Protein AF-0000000084753267 (afdb_homodimer)

Nearest PDB structures (foldseek):
  3sps-assembly1_B  TM=9.611E-01  e=1.260E-16  Halalkalibacterium halodurans C-125
  5egk-assembly1_C  TM=9.275E-01  e=1.002E-16  Staphylococcus aureus subsp. aureus Mu50
  5egl-assembly1_A  TM=8.744E-01  e=1.594E-17  Staphylococcus aureus subsp. aureus Mu50
  5hz4-assembly1_B  TM=9.272E-01  e=2.113E-16  Staphylococcus aureus subsp. aureus Mu50
  5egj-assembly1_A  TM=8.814E-01  e=1.679E-16  Staphylococcus aureus subsp. aureus Mu50

Secondary structure (DSSP, 8-state):
---B-HHHH-EEEEEEPPGGGB-TTSBB-HHHHHHHHHHHHHHHHHHHH-SEEEEEEE--EE--S--BTT-EEEEEEEEEEE-SSEEEEEEEEEEE-TTT--EEEEEEEEEEEEEE-TTS-B-----B---SHHHHHHHHHHHHHHHHHHHHTTSS-GGG-HHHHHHH--/---B-HHHH-EEEEEEPPGGGB-TTSBB-HHHHHHHHHHHHHHHHHHHH-SEEEEEEE--EE--S--BTT-EEEEEEEEEEE-SSEEEEEEEEEEE-TTT--EEEEEEEEEEEEEE-TTS-B-----B---SHHHHHHHHHHHHHHHHHHHHTTSS-GGG-HHHHHHHH-

Solvent-accessible surface area (backbone atoms only — not comparable to full-atom values): 17261 Å² total; per-residue (Å²): 117,73,68,39,42,38,75,70,12,51,28,78,48,74,47,69,40,47,79,92,46,34,44,98,86,40,25,53,29,58,23,58,52,48,25,51,48,40,52,34,35,50,52,8,52,25,56,58,49,74,41,55,63,45,65,40,32,35,47,62,29,54,51,79,45,87,46,48,58,69,32,40,39,36,39,36,13,22,46,37,32,42,51,63,34,37,33,35,28,40,32,44,30,31,35,39,38,87,83,79,61,49,71,41,78,38,40,53,39,40,38,30,32,33,28,25,49,98,86,66,44,74,31,77,38,38,42,60,46,63,79,51,71,67,42,44,49,44,32,57,48,46,54,42,52,51,45,46,52,31,30,76,69,68,73,35,56,66,84,76,28,64,57,54,45,59,77,65,65,107,117,72,67,40,42,36,75,70,11,52,28,78,47,73,46,71,41,49,78,92,47,34,41,99,87,40,25,53,31,58,23,57,52,48,26,51,48,39,52,34,36,50,50,9,51,25,57,58,48,73,40,56,64,44,62,40,32,35,46,62,29,54,53,79,44,88,46,48,59,69,32,39,38,35,38,35,12,22,45,38,34,44,50,63,34,36,33,36,26,40,32,44,30,31,34,40,38,88,83,81,61,49,72,41,80,37,39,54,40,38,38,30,32,32,28,26,48,97,86,66,44,76,32,76,39,37,42,60,46,62,81,50,70,67,42,43,49,45,31,56,48,45,55,43,52,51,44,47,51,32,29,76,69,68,74,34,57,64,84,75,26,65,59,58,43,58,77,64,65,108

InterPro domains:
  IPR006683 Thioesterase domain [PF03061] (26-98)
  IPR029069 HotDog domain superfamily [SSF54637] (1-149)
  IPR033120 Hotdog acyl-CoA thioesterase (ACOT)-type domain [PS51770] (7-119)
  IPR040170 Cytosolic acyl coenzyme A thioester hydrolase [PTHR11049] (4-149)

Radius of gyration: 20.06 Å; Cα contacts (8 Å, |Δi|>4): 781; chains: 2; bounding box: 53×52×48 Å

pLDDT: mean 90.02, std 14.17, range [31.42, 98.81]

Structure (mmCIF, N/CA/C/O backbone):
data_AF-0000000084753267-model_v1
#
loop_
_entity.id
_entity.type
_entity.pdbx_description
1 polymer 'Thioesterase superfamily protein'
#
loop_
_atom_site.group_PDB
_atom_site.id
_atom_site.type_symbol
_atom_site.label_atom_id
_atom_site.label_alt_id
_atom_site.label_comp_id
_atom_site.label_asym_id
_atom_site.label_entity_id
_atom_site.label_seq_id
_atom_site.pdbx_PDB_ins_code
_atom_site.Cartn_x
_atom_site.Cartn_y
_atom_site.Cartn_z
_atom_site.occupancy
_atom_site.B_iso_or_equiv
_atom_site.auth_seq_id
_atom_site.auth_comp_id
_atom_site.auth_asym_id
_atom_site.auth_atom_id
_atom_site.pdbx_PDB_model_num
ATOM 1 N N . MET A 1 1 ? -12.859 26.188 10.883 1 87.62 1 MET A N 1
ATOM 2 C CA . MET A 1 1 ? -11.648 25.766 11.578 1 87.62 1 MET A CA 1
ATOM 3 C C . MET A 1 1 ? -10.43 26.547 11.094 1 87.62 1 MET A C 1
ATOM 5 O O . MET A 1 1 ? -10.352 26.906 9.922 1 87.62 1 MET A O 1
ATOM 9 N N . ARG A 1 2 ? -9.453 26.766 12 1 94.44 2 ARG A N 1
ATOM 10 C CA . ARG A 1 2 ? -8.234 27.484 11.625 1 94.44 2 ARG A CA 1
ATOM 11 C C . ARG A 1 2 ? -7.371 26.625 10.695 1 94.44 2 ARG A C 1
ATOM 13 O O . ARG A 1 2 ? -7.164 25.438 10.953 1 94.44 2 ARG A O 1
ATOM 20 N N . ALA A 1 3 ? -6.863 27.297 9.703 1 97.06 3 ALA A N 1
ATOM 21 C CA . ALA A 1 3 ? -5.945 26.609 8.797 1 97.06 3 ALA A CA 1
ATOM 22 C C . ALA A 1 3 ? -4.664 26.203 9.516 1 97.06 3 ALA A C 1
ATOM 24 O O . ALA A 1 3 ? -4.152 26.953 10.352 1 97.06 3 ALA A O 1
ATOM 25 N N . LYS A 1 4 ? -4.152 25.094 9.195 1 98.19 4 LYS A N 1
ATOM 26 C CA . LYS A 1 4 ? -2.922 24.578 9.797 1 98.19 4 LYS A CA 1
ATOM 27 C C . LYS A 1 4 ? -1.845 24.359 8.734 1 98.19 4 LYS A C 1
ATOM 29 O O . LYS A 1 4 ? -2.15 24.25 7.543 1 98.19 4 LYS A O 1
ATOM 34 N N . THR A 1 5 ? -0.646 24.344 9.234 1 98.25 5 THR A N 1
ATOM 35 C CA . THR A 1 5 ? 0.482 24.125 8.336 1 98.25 5 THR A CA 1
ATOM 36 C C . THR A 1 5 ? 0.943 22.672 8.391 1 98.25 5 THR A C 1
ATOM 38 O O . THR A 1 5 ? 0.66 21.953 9.359 1 98.25 5 THR A O 1
ATOM 41 N N . PRO A 1 6 ? 1.663 22.203 7.328 1 98.38 6 PRO A N 1
ATOM 42 C CA . PRO A 1 6 ? 2.184 20.844 7.355 1 98.38 6 PRO A CA 1
ATOM 43 C C . PRO A 1 6 ? 3.062 20.562 8.578 1 98.38 6 PRO A C 1
ATOM 45 O O . PRO A 1 6 ? 3.055 19.453 9.109 1 98.38 6 PRO A O 1
ATOM 48 N N . SER A 1 7 ? 3.768 21.562 8.992 1 97.94 7 SER A N 1
ATOM 49 C CA . SER A 1 7 ? 4.66 21.375 10.133 1 97.94 7 SER A CA 1
ATOM 50 C C . SER A 1 7 ? 3.879 21.016 11.398 1 97.94 7 SER A C 1
ATOM 52 O O . SER A 1 7 ? 4.387 20.312 12.266 1 97.94 7 SER A O 1
ATOM 54 N N . GLU A 1 8 ? 2.701 21.438 11.484 1 97.94 8 GLU A N 1
ATOM 55 C CA . GLU A 1 8 ? 1.883 21.188 12.672 1 97.94 8 GLU A CA 1
ATOM 56 C C . GLU A 1 8 ? 1.461 19.734 12.75 1 97.94 8 GLU A C 1
ATOM 58 O O . GLU A 1 8 ? 1.08 19.25 13.82 1 97.94 8 GLU A O 1
ATOM 63 N N . SER A 1 9 ? 1.485 19.016 11.656 1 98.31 9 SER A N 1
ATOM 64 C CA . SER A 1 9 ? 1.113 17.609 11.648 1 98.31 9 SER A CA 1
ATOM 65 C C . SER A 1 9 ? 2.34 16.703 11.516 1 98.31 9 SER A C 1
ATOM 67 O O . SER A 1 9 ? 2.234 15.484 11.609 1 98.31 9 SER A O 1
ATOM 69 N N . ARG A 1 10 ? 3.453 17.281 11.328 1 98.56 10 ARG A N 1
ATOM 70 C CA . ARG A 1 10 ? 4.652 16.516 11.016 1 98.56 10 ARG A CA 1
ATOM 71 C C . ARG A 1 10 ? 4.922 15.469 12.094 1 98.56 10 ARG A C 1
ATOM 73 O O . ARG A 1 10 ? 4.895 15.773 13.289 1 98.56 10 ARG A O 1
ATOM 80 N N . THR A 1 11 ? 5.152 14.289 11.664 1 98.5 11 THR A N 1
ATOM 81 C CA . THR A 1 11 ? 5.43 13.133 12.516 1 98.5 11 THR A CA 1
ATOM 82 C C . THR A 1 11 ? 6.695 12.414 12.047 1 98.5 11 THR A C 1
ATOM 84 O O . THR A 1 11 ? 6.816 12.055 10.875 1 98.5 11 THR A O 1
ATOM 87 N N . VAL A 1 12 ? 7.582 12.195 12.953 1 98.44 12 VAL A N 1
ATOM 88 C CA . VAL A 1 12 ? 8.836 11.523 12.633 1 98.44 12 VAL A CA 1
ATOM 89 C C . VAL A 1 12 ? 9 10.289 13.516 1 98.44 12 VAL A C 1
ATOM 91 O O . VAL A 1 12 ? 8.938 10.383 14.742 1 98.44 12 VAL A O 1
ATOM 94 N N . MET A 1 13 ? 9.141 9.188 12.891 1 97.56 13 MET A N 1
ATOM 95 C CA . MET A 1 13 ? 9.391 7.926 13.586 1 97.56 13 MET A CA 1
ATOM 96 C C . MET A 1 13 ? 10.711 7.309 13.133 1 97.56 13 MET A C 1
ATOM 98 O O . MET A 1 13 ? 10.922 7.102 11.938 1 97.56 13 MET A O 1
ATOM 102 N N . THR A 1 14 ? 11.562 7.074 14.078 1 96.5 14 THR A N 1
ATOM 103 C CA . THR A 1 14 ? 12.852 6.453 13.797 1 96.5 14 THR A CA 1
ATOM 104 C C . THR A 1 14 ? 12.977 5.109 14.516 1 96.5 14 THR A C 1
ATOM 106 O O . THR A 1 14 ? 12.641 5 15.695 1 96.5 14 THR A O 1
ATOM 109 N N . ASP A 1 15 ? 13.445 4.145 13.75 1 94.31 15 ASP A N 1
ATOM 110 C CA . ASP A 1 15 ? 13.57 2.822 14.359 1 94.31 15 ASP A CA 1
ATOM 111 C C . ASP A 1 15 ? 14.719 2.037 13.727 1 94.31 15 ASP A C 1
ATOM 113 O O . ASP A 1 15 ? 15.25 2.432 12.68 1 94.31 15 ASP A O 1
ATOM 117 N N . LEU A 1 16 ? 15.102 0.957 14.461 1 94.56 16 LEU A N 1
ATOM 118 C CA . LEU A 1 16 ? 16.094 0.007 13.977 1 94.56 16 LEU A CA 1
ATOM 119 C C . LEU A 1 16 ? 15.43 -1.194 13.32 1 94.56 16 LEU A C 1
ATOM 121 O O . LEU A 1 16 ? 14.438 -1.716 13.828 1 94.56 16 LEU A O 1
ATOM 125 N N . VAL A 1 17 ? 15.945 -1.577 12.156 1 95.19 17 VAL A N 1
ATOM 126 C CA . VAL A 1 17 ? 15.414 -2.773 11.508 1 95.19 17 VAL A CA 1
ATOM 127 C C . VAL A 1 17 ? 15.883 -4.02 12.258 1 95.19 17 VAL A C 1
ATOM 129 O O . VAL A 1 17 ? 17.078 -4.293 12.336 1 95.19 17 VAL A O 1
ATOM 132 N N . LEU A 1 18 ? 14.984 -4.816 12.711 1 96.06 18 LEU A N 1
ATOM 133 C CA . LEU A 1 18 ? 15.289 -6.004 13.508 1 96.06 18 LEU A CA 1
ATOM 134 C C . LEU A 1 18 ? 15.188 -7.266 12.656 1 96.06 18 LEU A C 1
ATOM 136 O O . LEU A 1 18 ? 14.523 -7.27 11.617 1 96.06 18 LEU A O 1
ATOM 140 N N . PRO A 1 19 ? 15.781 -8.359 13.055 1 95.69 19 PRO A N 1
ATOM 141 C CA . PRO A 1 19 ? 15.797 -9.602 12.273 1 95.69 19 PRO A CA 1
ATOM 142 C C . PRO A 1 19 ? 14.398 -10.133 11.992 1 95.69 19 PRO A C 1
ATOM 144 O O . PRO A 1 19 ? 14.141 -10.672 10.906 1 95.69 19 PRO A O 1
ATOM 147 N N . SER A 1 20 ? 13.477 -9.961 12.906 1 93.94 20 SER 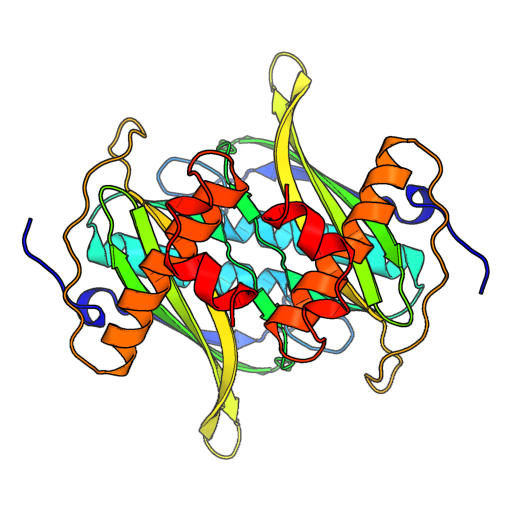A N 1
ATOM 148 C CA . SER A 1 20 ? 12.133 -10.508 12.781 1 93.94 20 SER A CA 1
ATOM 149 C C . SER A 1 20 ? 11.336 -9.773 11.703 1 93.94 20 SER A C 1
ATOM 151 O O . SER A 1 20 ? 10.258 -10.219 11.305 1 93.94 20 SER A O 1
ATOM 153 N N . GLU A 1 21 ? 11.891 -8.695 11.227 1 94.19 21 GLU A N 1
ATOM 154 C CA . GLU A 1 21 ? 11.172 -7.848 10.273 1 94.19 21 GLU A CA 1
ATOM 155 C C . GLU A 1 21 ? 11.719 -8.016 8.859 1 94.19 21 GLU A C 1
ATOM 157 O O . GLU A 1 21 ? 11.305 -7.301 7.945 1 94.19 21 GLU A O 1
ATOM 162 N N . THR A 1 22 ? 12.664 -8.859 8.719 1 94.19 22 THR A N 1
ATOM 163 C CA . THR A 1 22 ? 13.414 -8.898 7.469 1 94.19 22 THR A CA 1
ATOM 164 C C . THR A 1 22 ? 13.039 -10.117 6.645 1 94.19 22 THR A C 1
ATOM 166 O O . THR A 1 22 ? 12.484 -11.086 7.176 1 94.19 22 THR A O 1
ATOM 169 N N . ASN A 1 23 ? 13.273 -10.008 5.332 1 89.38 23 ASN A N 1
ATOM 170 C CA . ASN A 1 23 ? 13.133 -11.141 4.418 1 89.38 23 ASN A CA 1
ATOM 171 C C . ASN A 1 23 ? 14.383 -12.008 4.402 1 89.38 23 ASN A C 1
ATOM 173 O O . ASN A 1 23 ? 15.328 -11.758 5.152 1 89.38 23 ASN A O 1
ATOM 177 N N . PRO A 1 24 ? 14.367 -13.078 3.625 1 88.06 24 PRO A N 1
ATOM 178 C CA . PRO A 1 24 ? 15.5 -14.008 3.637 1 88.06 24 PRO A CA 1
ATOM 179 C C . PRO A 1 24 ? 16.812 -13.352 3.209 1 88.06 24 PRO A C 1
ATOM 181 O O . PRO A 1 24 ? 17.891 -13.859 3.512 1 88.06 24 PRO A O 1
ATOM 184 N N . LEU A 1 25 ? 16.797 -12.25 2.473 1 91.38 25 LEU A N 1
ATOM 185 C CA . LEU A 1 25 ? 17.984 -11.523 2.045 1 91.38 25 LEU A CA 1
ATOM 186 C C . LEU A 1 25 ? 18.438 -10.523 3.109 1 91.38 25 LEU A C 1
ATOM 188 O O . LEU A 1 25 ? 19.312 -9.703 2.863 1 91.38 25 LEU A O 1
ATOM 192 N N . ASN A 1 26 ? 17.719 -10.516 4.219 1 93.38 26 ASN A N 1
ATOM 193 C CA . ASN A 1 26 ? 18.031 -9.664 5.363 1 93.38 26 ASN A CA 1
ATOM 194 C C . ASN A 1 26 ? 17.672 -8.203 5.078 1 93.38 26 ASN A C 1
ATOM 196 O O . ASN A 1 26 ? 18.391 -7.297 5.52 1 93.38 26 ASN A O 1
ATOM 200 N N . ASN A 1 27 ? 16.703 -8.016 4.297 1 93.5 27 ASN A N 1
ATOM 201 C CA . ASN A 1 27 ? 16.141 -6.688 4.082 1 93.5 27 ASN A CA 1
ATOM 202 C C . ASN A 1 27 ? 14.758 -6.559 4.73 1 93.5 27 ASN A C 1
ATOM 204 O O . ASN A 1 27 ? 14.031 -7.547 4.855 1 93.5 27 ASN A O 1
ATOM 208 N N . LEU A 1 28 ? 14.461 -5.348 5.141 1 94.75 28 LEU A N 1
ATOM 209 C CA . LEU A 1 28 ? 13.148 -5.059 5.719 1 94.75 28 LEU A CA 1
ATOM 210 C C . LEU A 1 28 ? 12.031 -5.512 4.781 1 94.75 28 LEU A C 1
ATOM 212 O O . LEU A 1 28 ? 12.047 -5.184 3.594 1 94.75 28 LEU A O 1
ATOM 216 N N . PHE A 1 29 ? 11.086 -6.312 5.309 1 94.94 29 PHE A N 1
ATOM 217 C CA . PHE A 1 29 ? 9.93 -6.723 4.527 1 94.94 29 PHE A CA 1
ATOM 218 C C . PHE A 1 29 ? 9.094 -5.512 4.121 1 94.94 29 PHE A C 1
ATOM 220 O O . PHE A 1 29 ? 8.844 -4.621 4.938 1 94.94 29 PHE A O 1
ATOM 227 N N . GLY A 1 30 ? 8.609 -5.531 2.848 1 94.94 30 GLY A N 1
ATOM 228 C CA . GLY A 1 30 ? 7.809 -4.422 2.363 1 94.94 30 GLY A CA 1
ATOM 229 C C . GLY A 1 30 ? 6.59 -4.148 3.223 1 94.94 30 GLY A C 1
ATOM 230 O O . GLY A 1 30 ? 6.246 -2.992 3.471 1 94.94 30 GLY A O 1
ATOM 231 N N . GLY A 1 31 ? 5.945 -5.191 3.621 1 95.31 31 GLY A N 1
ATOM 232 C CA . GLY A 1 31 ? 4.758 -5.055 4.457 1 95.31 31 GLY A CA 1
ATOM 233 C C . GLY A 1 31 ? 5.043 -4.391 5.789 1 95.31 31 GLY A C 1
ATOM 234 O O . GLY A 1 31 ? 4.211 -3.637 6.301 1 95.31 31 GLY A O 1
ATOM 235 N N . GLU A 1 32 ? 6.164 -4.723 6.34 1 95.31 32 GLU A N 1
ATOM 236 C CA . GLU A 1 32 ? 6.559 -4.078 7.59 1 95.31 32 GLU A CA 1
ATOM 237 C C . GLU A 1 32 ? 6.754 -2.578 7.402 1 95.31 32 GLU A C 1
ATOM 239 O O . GLU A 1 32 ? 6.359 -1.783 8.258 1 95.31 32 GLU A O 1
ATOM 244 N N . LEU A 1 33 ? 7.41 -2.227 6.352 1 96.69 33 LEU A N 1
ATOM 245 C CA . LEU A 1 33 ? 7.598 -0.812 6.051 1 96.69 33 LEU A CA 1
ATOM 246 C C . LEU A 1 33 ? 6.258 -0.118 5.828 1 96.69 33 LEU A C 1
ATOM 248 O O . LEU A 1 33 ? 6.039 0.99 6.32 1 96.69 33 LEU A O 1
ATOM 252 N N . LEU A 1 34 ? 5.352 -0.767 5.102 1 97.38 34 LEU A N 1
ATOM 253 C CA . LEU A 1 34 ? 4.02 -0.227 4.852 1 97.38 34 LEU A CA 1
ATOM 254 C C . LEU A 1 34 ? 3.287 0.035 6.164 1 97.38 34 LEU A C 1
ATOM 256 O O . LEU A 1 34 ? 2.617 1.061 6.312 1 97.38 34 LEU A O 1
ATOM 260 N N . ALA A 1 35 ? 3.447 -0.859 7.105 1 96.44 35 ALA A N 1
ATOM 261 C CA . ALA A 1 35 ? 2.803 -0.703 8.406 1 96.44 35 ALA A CA 1
ATOM 262 C C . ALA A 1 35 ? 3.389 0.48 9.172 1 96.44 35 ALA A C 1
ATOM 264 O O . ALA A 1 35 ? 2.656 1.242 9.805 1 96.44 35 ALA A O 1
ATOM 265 N N . ARG A 1 36 ? 4.676 0.616 9.117 1 96.38 36 ARG A N 1
ATOM 266 C CA . ARG A 1 36 ? 5.324 1.755 9.758 1 96.38 36 ARG A CA 1
ATOM 267 C C . ARG A 1 36 ? 4.848 3.07 9.148 1 96.38 36 ARG A C 1
ATOM 269 O O . ARG A 1 36 ? 4.574 4.031 9.875 1 96.38 36 ARG A O 1
ATOM 276 N N . MET A 1 37 ? 4.777 3.088 7.867 1 97.75 37 MET A N 1
ATOM 277 C CA . MET A 1 37 ? 4.309 4.285 7.176 1 97.75 37 MET A CA 1
ATOM 278 C C . MET A 1 37 ? 2.877 4.625 7.582 1 97.75 37 MET A C 1
ATOM 280 O O . MET A 1 37 ? 2.555 5.789 7.812 1 97.75 37 MET A O 1
ATOM 284 N N . ASP A 1 38 ? 2.068 3.639 7.664 1 97.94 38 ASP A N 1
ATOM 285 C CA . ASP A 1 38 ? 0.672 3.848 8.039 1 97.94 38 ASP A CA 1
ATOM 286 C C . ASP A 1 38 ? 0.564 4.434 9.445 1 97.94 38 ASP A C 1
ATOM 288 O O . ASP A 1 38 ? -0.281 5.297 9.695 1 97.94 38 ASP A O 1
ATOM 292 N N . ARG A 1 39 ? 1.371 3.924 10.32 1 96.12 39 ARG A N 1
ATOM 293 C CA . ARG A 1 39 ? 1.364 4.434 11.688 1 96.12 39 ARG A CA 1
ATOM 294 C C . ARG A 1 39 ? 1.758 5.906 11.727 1 96.12 39 ARG A C 1
ATOM 296 O O . ARG A 1 39 ? 1.078 6.719 12.359 1 96.12 39 ARG A O 1
ATOM 303 N N . ALA A 1 40 ? 2.811 6.195 11.055 1 98.06 40 ALA A N 1
ATOM 304 C CA . ALA A 1 40 ? 3.254 7.586 11 1 98.06 40 ALA A CA 1
ATOM 305 C C . ALA A 1 40 ? 2.188 8.477 10.375 1 98.06 40 ALA A C 1
ATOM 307 O O . ALA A 1 40 ? 1.917 9.57 10.867 1 98.06 40 ALA A O 1
ATOM 308 N N . ALA A 1 41 ? 1.606 8.008 9.32 1 98.38 41 ALA A N 1
ATOM 309 C CA . ALA A 1 41 ? 0.581 8.773 8.609 1 98.38 41 ALA A CA 1
ATOM 310 C C . ALA A 1 41 ? -0.651 8.977 9.492 1 98.38 41 ALA A C 1
ATOM 312 O O . ALA A 1 41 ? -1.261 10.047 9.477 1 98.38 41 ALA A O 1
ATOM 313 N N . SER A 1 42 ? -1.004 7.949 10.188 1 97.75 42 SER A N 1
ATOM 314 C CA . SER A 1 42 ? -2.158 8.031 11.078 1 97.75 42 SER A CA 1
ATOM 315 C C . SER A 1 42 ? -1.955 9.094 12.148 1 97.75 42 SER A C 1
ATOM 317 O O . SER A 1 42 ? -2.871 9.859 12.453 1 97.75 42 SER A O 1
ATOM 319 N N . ILE A 1 43 ? -0.803 9.141 12.695 1 97.81 43 ILE A N 1
ATOM 320 C CA . ILE A 1 43 ? -0.488 10.133 13.711 1 97.81 43 ILE A CA 1
ATOM 321 C C . ILE A 1 43 ? -0.567 11.531 13.109 1 97.81 43 ILE A C 1
ATOM 323 O O . ILE A 1 43 ? -1.158 12.438 13.703 1 97.81 43 ILE A O 1
ATOM 327 N N . ALA A 1 44 ? 0 11.703 11.93 1 98.75 44 ALA A N 1
ATOM 328 C CA . ALA A 1 44 ? -0.043 12.992 11.25 1 98.75 44 ALA A CA 1
ATOM 329 C C . ALA A 1 44 ? -1.482 13.438 11.008 1 98.75 44 ALA A C 1
ATOM 331 O O . ALA A 1 44 ? -1.83 14.594 11.25 1 98.75 44 ALA A O 1
ATOM 332 N N . ALA A 1 45 ? -2.277 12.547 10.523 1 98.5 45 ALA A N 1
ATOM 333 C CA . ALA A 1 45 ? -3.682 12.844 10.25 1 98.5 45 ALA A CA 1
ATOM 334 C C . ALA A 1 45 ? -4.406 13.273 11.523 1 98.5 45 ALA A C 1
ATOM 336 O O . ALA A 1 45 ? -5.176 14.234 11.516 1 98.5 45 ALA A O 1
ATOM 337 N N . ARG A 1 46 ? -4.129 12.562 12.555 1 97.25 46 ARG A N 1
ATOM 338 C CA . ARG A 1 46 ? -4.762 12.867 13.836 1 97.25 46 ARG A CA 1
ATOM 339 C C . ARG A 1 46 ? -4.316 14.234 14.352 1 97.25 46 ARG A C 1
ATOM 341 O O . ARG A 1 46 ? -5.125 15 14.883 1 97.25 46 ARG A O 1
ATOM 348 N N . ARG A 1 47 ? -3.049 14.516 14.258 1 98.12 47 ARG A N 1
ATOM 349 C CA . ARG A 1 47 ? -2.506 15.797 14.695 1 98.12 47 ARG A CA 1
ATOM 350 C C . ARG A 1 47 ? -3.178 16.953 13.961 1 98.12 47 ARG A C 1
ATOM 352 O O . ARG A 1 47 ? -3.461 18 14.562 1 98.12 47 ARG A O 1
ATOM 359 N N . HIS A 1 48 ? -3.432 16.781 12.742 1 98.5 48 HIS A N 1
ATOM 360 C CA . HIS A 1 48 ? -4.027 17.844 11.945 1 98.5 48 HIS A CA 1
ATOM 361 C C . HIS A 1 48 ? -5.516 18 12.25 1 98.5 48 HIS A C 1
ATOM 363 O O . HIS A 1 48 ? -6.008 19.109 12.445 1 98.5 48 HIS A O 1
ATOM 369 N N . SER A 1 49 ? -6.219 16.906 12.305 1 97.62 49 SER A N 1
ATOM 370 C CA . SER A 1 49 ? -7.676 16.938 12.359 1 97.62 49 SER A CA 1
ATOM 371 C C . SER A 1 49 ? -8.172 17.016 13.797 1 97.62 49 SER A C 1
ATOM 373 O O . SER A 1 49 ? -9.289 17.469 14.055 1 97.62 49 SER A O 1
ATOM 375 N N . ARG A 1 50 ? -7.391 16.453 14.695 1 96.06 50 ARG A N 1
ATOM 376 C CA . ARG A 1 50 ? -7.777 16.297 16.094 1 96.06 50 ARG A CA 1
ATOM 377 C C . ARG A 1 50 ? -9.047 15.461 16.219 1 96.06 50 ARG A C 1
ATOM 379 O O . ARG A 1 50 ? -9.922 15.766 17.047 1 96.06 50 ARG A O 1
ATOM 386 N N . ARG A 1 51 ? -9.133 14.492 15.281 1 95.31 51 ARG A N 1
ATOM 387 C CA . ARG A 1 51 ? -10.227 13.531 15.219 1 95.31 51 ARG A CA 1
ATOM 388 C C . ARG A 1 51 ? -9.695 12.109 15.031 1 95.31 51 ARG A C 1
ATOM 390 O O . ARG A 1 51 ? -8.5 11.914 14.773 1 95.31 51 ARG A O 1
ATOM 397 N N . ILE A 1 52 ? -10.617 11.18 15.32 1 94.81 52 ILE A N 1
ATOM 398 C CA . ILE A 1 52 ? -10.289 9.828 14.883 1 94.81 52 ILE A CA 1
ATOM 399 C C . ILE A 1 52 ? -10.195 9.781 13.359 1 94.81 52 ILE A C 1
ATOM 401 O O . ILE A 1 52 ? -11.016 10.383 12.664 1 94.81 52 ILE A O 1
ATOM 405 N N . THR A 1 53 ? -9.18 9.156 12.93 1 96.5 53 THR A N 1
ATOM 406 C CA . THR A 1 53 ? -9.008 9.039 11.484 1 96.5 53 THR A CA 1
ATOM 407 C C . THR A 1 53 ? -8.859 7.574 11.07 1 96.5 53 THR A C 1
ATOM 409 O O . THR A 1 53 ? -8.391 6.746 11.859 1 96.5 53 THR A O 1
ATOM 412 N N . VAL A 1 54 ? -9.297 7.23 9.859 1 95.94 54 VAL A N 1
ATOM 413 C CA . VAL A 1 54 ? -9.188 5.891 9.297 1 95.94 54 VAL A CA 1
ATOM 414 C C . VAL A 1 54 ? -8.492 5.957 7.938 1 95.94 54 VAL A C 1
ATOM 416 O O . VAL A 1 54 ? -8.656 6.93 7.195 1 95.94 54 VAL A O 1
ATOM 419 N N . THR A 1 55 ? -7.727 4.934 7.699 1 96.38 55 THR A N 1
ATOM 420 C CA . THR A 1 55 ? -7.082 4.863 6.395 1 96.38 55 THR A CA 1
ATOM 421 C C . THR A 1 55 ? -8.109 4.629 5.293 1 96.38 55 THR A C 1
ATOM 423 O O . THR A 1 55 ? -8.883 3.67 5.355 1 96.38 55 THR A O 1
ATOM 426 N N . ALA A 1 56 ? -8.117 5.531 4.355 1 95.38 56 ALA A N 1
ATOM 427 C CA . ALA A 1 56 ? -9.023 5.387 3.225 1 95.38 56 ALA A CA 1
ATOM 428 C C . ALA A 1 56 ? -8.352 4.656 2.066 1 95.38 56 ALA A C 1
ATOM 430 O O . ALA A 1 56 ? -8.945 3.775 1.444 1 95.38 56 ALA A O 1
ATOM 431 N N . SER A 1 57 ? -7.105 5.008 1.824 1 94.75 57 SER A N 1
ATOM 432 C CA . SER A 1 57 ? -6.414 4.383 0.702 1 94.75 57 SER A CA 1
ATOM 433 C C . SER A 1 57 ? -4.91 4.617 0.784 1 94.75 57 SER A C 1
ATOM 435 O O . SER A 1 57 ? -4.449 5.488 1.524 1 94.75 57 SER A O 1
ATOM 437 N N . VAL A 1 58 ? -4.242 3.766 0.082 1 94.94 58 VAL A N 1
ATOM 438 C CA . VAL A 1 58 ? -2.805 3.865 -0.146 1 94.94 58 VAL A CA 1
ATOM 439 C C . VAL A 1 58 ? -2.527 4.02 -1.64 1 94.94 58 VAL A C 1
ATOM 441 O O . VAL A 1 58 ? -2.945 3.188 -2.445 1 94.94 58 VAL A O 1
ATOM 444 N N . ASN A 1 59 ? -1.888 5.188 -1.965 1 88.06 59 ASN A N 1
ATOM 445 C CA . ASN A 1 59 ? -1.471 5.363 -3.352 1 88.06 59 ASN A CA 1
ATOM 446 C C . ASN A 1 59 ? -0.348 4.398 -3.725 1 88.06 59 ASN A C 1
ATOM 448 O O . ASN A 1 59 ? 0.221 3.736 -2.855 1 88.06 59 ASN A O 1
ATOM 452 N N . HIS A 1 60 ? -0.037 4.391 -4.996 1 85.06 60 HIS A N 1
ATOM 453 C CA . HIS A 1 60 ? 1.023 3.516 -5.48 1 85.06 60 HIS A CA 1
ATOM 454 C C . HIS A 1 60 ? 2.324 3.75 -4.723 1 85.06 60 HIS A C 1
ATOM 456 O O . HIS A 1 60 ? 2.742 4.895 -4.535 1 85.06 60 HIS A O 1
ATOM 462 N N . VAL A 1 61 ? 2.859 2.654 -4.207 1 92.94 61 VAL A N 1
ATOM 463 C CA . VAL A 1 61 ? 4.133 2.691 -3.494 1 92.94 61 VAL A CA 1
ATOM 464 C C . VAL A 1 61 ? 5.152 1.811 -4.211 1 92.94 61 VAL A C 1
ATOM 466 O O . VAL A 1 61 ? 4.906 0.625 -4.441 1 92.94 61 VAL A O 1
ATOM 469 N N . ALA A 1 62 ? 6.289 2.428 -4.523 1 92.38 62 ALA A N 1
ATOM 470 C CA . ALA A 1 62 ? 7.391 1.676 -5.117 1 92.38 62 ALA A CA 1
ATOM 471 C C . ALA A 1 62 ? 8.531 1.497 -4.121 1 92.38 62 ALA A C 1
ATOM 473 O O . ALA A 1 62 ? 8.883 2.432 -3.398 1 92.38 62 ALA A O 1
ATOM 474 N N . PHE A 1 63 ? 8.992 0.296 -4.07 1 93.56 63 PHE A N 1
ATOM 475 C CA . PHE A 1 63 ? 10.125 -0.002 -3.201 1 93.56 63 PHE A CA 1
ATOM 476 C C . PHE A 1 63 ? 11.422 -0.05 -4 1 93.56 63 PHE A C 1
ATOM 478 O O . PHE A 1 63 ? 11.938 -1.132 -4.289 1 93.56 63 PHE A O 1
ATOM 485 N N . ASN A 1 64 ? 12.047 1.065 -4.113 1 87.56 64 ASN A N 1
ATOM 486 C CA . ASN A 1 64 ? 13.164 1.245 -5.031 1 87.56 64 ASN A CA 1
ATOM 487 C C . ASN A 1 64 ? 14.5 0.903 -4.367 1 87.56 64 ASN A C 1
ATOM 489 O O . ASN A 1 64 ? 15.484 0.627 -5.051 1 87.56 64 ASN A O 1
ATOM 493 N N . ARG A 1 65 ? 14.57 1.021 -3.111 1 91.69 65 ARG A N 1
ATOM 494 C CA . ARG A 1 65 ? 15.805 0.768 -2.377 1 91.69 65 ARG A CA 1
ATOM 495 C C . ARG A 1 65 ? 15.562 -0.195 -1.219 1 91.69 65 ARG A C 1
ATOM 497 O O . ARG A 1 65 ? 14.656 0.013 -0.409 1 91.69 65 ARG A O 1
ATOM 504 N N . ALA A 1 66 ? 16.422 -1.165 -1.214 1 91.81 66 ALA A N 1
ATOM 505 C CA . ALA A 1 66 ? 16.344 -2.104 -0.096 1 91.81 66 ALA A CA 1
ATOM 506 C C . ALA A 1 66 ? 16.766 -1.435 1.209 1 91.81 66 ALA A C 1
ATOM 508 O O . ALA A 1 66 ? 17.594 -0.518 1.206 1 91.81 66 ALA A O 1
ATOM 509 N N . VAL A 1 67 ? 16.156 -1.846 2.307 1 93.62 67 VAL A N 1
ATOM 510 C CA . VAL A 1 67 ? 16.516 -1.377 3.643 1 93.62 67 VAL A CA 1
ATOM 511 C C . VAL A 1 67 ? 17.125 -2.521 4.445 1 93.62 67 VAL A C 1
ATOM 513 O O . VAL A 1 67 ? 16.406 -3.348 5.012 1 93.62 67 VAL A O 1
ATOM 516 N N . PRO A 1 68 ? 18.406 -2.535 4.641 1 93.25 68 PRO A N 1
ATOM 517 C CA . PRO A 1 68 ? 19.109 -3.682 5.23 1 93.25 68 PRO A CA 1
ATOM 518 C C . PRO A 1 68 ? 18.828 -3.828 6.727 1 93.25 68 PRO A C 1
ATOM 520 O O . PRO A 1 68 ? 18.562 -2.836 7.406 1 93.25 68 PRO A O 1
ATOM 523 N N . LEU A 1 69 ? 19.031 -5.082 7.121 1 94.38 69 LEU A N 1
ATOM 524 C CA . LEU A 1 69 ? 19.016 -5.395 8.547 1 94.38 69 LEU A CA 1
ATOM 525 C C . LEU A 1 69 ? 20 -4.496 9.297 1 94.38 69 LEU A C 1
ATOM 527 O O . LEU A 1 69 ? 21.109 -4.262 8.836 1 94.38 69 LEU A O 1
ATOM 531 N N . GLY A 1 70 ? 19.5 -4.023 10.453 1 92.31 70 GLY A N 1
ATOM 532 C CA . GLY A 1 70 ? 20.359 -3.232 11.312 1 92.31 70 GLY A CA 1
ATOM 533 C C . GLY A 1 70 ? 20.422 -1.771 10.914 1 92.31 70 GLY A C 1
ATOM 534 O O . GLY A 1 70 ? 21 -0.95 11.625 1 92.31 70 GLY A O 1
ATOM 535 N N . SER A 1 71 ? 19.797 -1.424 9.812 1 92.5 71 SER A N 1
ATOM 536 C CA . SER A 1 71 ? 19.766 -0.024 9.406 1 92.5 71 SER A CA 1
ATOM 537 C C . SER A 1 71 ? 18.781 0.784 10.25 1 92.5 71 SER A C 1
ATOM 539 O O . SER A 1 71 ? 17.828 0.234 10.789 1 92.5 71 SER A O 1
ATOM 541 N N . VAL A 1 72 ? 19.156 2.027 10.367 1 95.12 72 VAL A N 1
ATOM 542 C CA . VAL A 1 72 ? 18.25 2.979 10.984 1 95.12 72 VAL A CA 1
ATOM 543 C C . VAL A 1 72 ? 17.312 3.559 9.922 1 95.12 72 VAL A C 1
ATOM 545 O O . VAL A 1 72 ? 17.766 4.148 8.938 1 95.12 72 VAL A O 1
ATOM 548 N N . VAL A 1 73 ? 16.016 3.359 10.148 1 96 73 VAL A N 1
ATOM 549 C CA . VAL A 1 73 ? 15.008 3.852 9.211 1 96 73 VAL A CA 1
ATOM 550 C C . VAL A 1 73 ? 14.203 4.977 9.867 1 96 73 VAL A C 1
ATOM 552 O O . VAL A 1 73 ? 13.75 4.844 11.008 1 96 73 VAL A O 1
ATOM 555 N N . THR A 1 74 ? 14.031 6.094 9.133 1 97.5 74 THR A N 1
ATOM 556 C CA . THR A 1 74 ? 13.211 7.215 9.586 1 97.5 74 THR A CA 1
ATOM 557 C C . THR A 1 74 ? 12.039 7.445 8.641 1 97.5 74 THR A C 1
ATOM 559 O O . THR A 1 74 ? 12.227 7.613 7.434 1 97.5 74 THR A O 1
ATOM 562 N N . VAL A 1 75 ? 10.836 7.387 9.18 1 98 75 VAL A N 1
ATOM 563 C CA . VAL A 1 75 ? 9.609 7.676 8.445 1 98 75 VAL A CA 1
ATOM 564 C C . VAL A 1 75 ? 9.094 9.062 8.836 1 98 75 VAL A C 1
ATOM 566 O O . VAL A 1 75 ? 8.828 9.328 10.008 1 98 75 VAL A O 1
ATOM 569 N N . GLU A 1 76 ? 8.992 9.922 7.852 1 98.44 76 GLU A N 1
ATOM 570 C CA . GLU A 1 76 ? 8.461 11.266 8.062 1 98.44 76 GLU A CA 1
ATOM 571 C C . GLU A 1 76 ? 7.141 11.453 7.332 1 98.44 76 GLU A C 1
ATOM 573 O O . GLU A 1 76 ? 7.07 11.297 6.109 1 98.44 76 GLU A O 1
ATOM 578 N N . ALA A 1 77 ? 6.172 11.836 8.109 1 98.75 77 ALA A N 1
ATOM 579 C CA . ALA A 1 77 ? 4.84 12.016 7.527 1 98.75 77 ALA A CA 1
ATOM 580 C C . ALA A 1 77 ? 4.281 13.398 7.844 1 98.75 77 ALA A C 1
ATOM 582 O O . ALA A 1 77 ? 4.492 13.922 8.938 1 98.75 77 ALA A O 1
ATOM 583 N N . ALA A 1 78 ? 3.598 13.969 6.895 1 98.75 78 ALA A N 1
ATOM 584 C CA . ALA A 1 78 ? 2.873 15.219 7.113 1 98.75 78 ALA A CA 1
ATOM 585 C C . ALA A 1 78 ? 1.69 15.336 6.156 1 98.75 78 ALA A C 1
ATOM 587 O O . ALA A 1 78 ? 1.729 14.812 5.039 1 98.75 78 ALA A O 1
ATOM 588 N N . VAL A 1 79 ? 0.708 16.062 6.598 1 98.81 79 VAL A N 1
ATOM 589 C CA . VAL A 1 79 ? -0.433 16.312 5.723 1 98.81 79 VAL A CA 1
ATOM 590 C C . VAL A 1 79 ? 0.002 17.172 4.539 1 98.81 79 VAL A C 1
ATOM 592 O O . VAL A 1 79 ? 0.642 18.219 4.719 1 98.81 79 VAL A O 1
ATOM 595 N N . SER A 1 80 ? -0.287 16.688 3.379 1 98.5 80 SER A N 1
ATOM 596 C CA . SER A 1 80 ? 0.059 17.453 2.182 1 98.5 80 SER A CA 1
ATOM 597 C C . SER A 1 80 ? -1.138 18.25 1.665 1 98.5 80 SER A C 1
ATOM 599 O O . SER A 1 80 ? -0.97 19.266 0.986 1 98.5 80 SER A O 1
ATOM 601 N N . ARG A 1 81 ? -2.252 17.75 1.969 1 98.25 81 ARG A N 1
ATOM 602 C CA . ARG A 1 81 ? -3.469 18.484 1.636 1 98.25 81 ARG A CA 1
ATOM 603 C C . ARG A 1 81 ? -4.656 17.969 2.441 1 98.25 81 ARG A C 1
ATOM 605 O O . ARG A 1 81 ? -4.773 16.766 2.686 1 98.25 81 ARG A O 1
ATOM 612 N N . SER A 1 82 ? -5.438 18.906 2.836 1 98.44 82 SER A N 1
ATOM 613 C CA . SER A 1 82 ? -6.723 18.562 3.441 1 98.44 82 SER A CA 1
ATOM 614 C C . SER A 1 82 ? -7.883 18.953 2.531 1 98.44 82 SER A C 1
ATOM 616 O O . SER A 1 82 ? -7.84 19.984 1.874 1 98.44 82 SER A O 1
ATOM 618 N N . PHE A 1 83 ? -8.828 18.109 2.434 1 96.81 83 PHE A N 1
ATOM 619 C CA . PHE A 1 83 ? -10.062 18.391 1.716 1 96.81 83 PHE A CA 1
ATOM 620 C C . PHE A 1 83 ? -11.211 18.625 2.689 1 96.81 83 PHE A C 1
ATOM 622 O O . PHE A 1 83 ? -11.055 19.359 3.678 1 96.81 83 PHE A O 1
ATOM 629 N N . LYS A 1 84 ? -12.406 18.156 2.369 1 96.62 84 LYS A N 1
ATOM 630 C CA . LYS A 1 84 ? -13.516 18.422 3.279 1 96.62 84 LYS A CA 1
ATOM 631 C C . LYS A 1 84 ? -13.422 17.547 4.527 1 96.62 84 LYS A C 1
ATOM 633 O O . LYS A 1 84 ? -13.461 18.047 5.648 1 96.62 84 LYS A O 1
ATOM 638 N N . THR A 1 85 ? -13.328 16.234 4.281 1 97.81 85 THR A N 1
ATOM 639 C CA . THR A 1 85 ? -13.297 15.297 5.398 1 97.81 85 THR A CA 1
ATOM 640 C C . THR A 1 85 ? -12.062 14.398 5.316 1 97.81 85 THR A C 1
ATOM 642 O O . THR A 1 85 ? -11.781 13.641 6.246 1 97.81 85 THR A O 1
ATOM 645 N N . SER A 1 86 ? -11.344 14.492 4.219 1 97.56 86 SER A N 1
ATOM 646 C CA . SER A 1 86 ? -10.203 13.617 3.992 1 97.56 86 SER A CA 1
ATOM 647 C C . SER A 1 86 ? -8.906 14.414 3.895 1 97.56 86 SER A C 1
ATOM 649 O O . SER A 1 86 ? -8.93 15.633 3.693 1 97.56 86 SER A O 1
ATOM 651 N N . MET A 1 87 ? -7.848 13.758 4.102 1 98.44 87 MET A N 1
ATOM 652 C CA . MET A 1 87 ? -6.508 14.344 4.082 1 98.44 87 MET A CA 1
ATOM 653 C C . MET A 1 87 ? -5.535 13.445 3.328 1 98.44 87 MET A C 1
ATOM 655 O O . MET A 1 87 ? -5.562 12.219 3.486 1 98.44 87 MET A O 1
ATOM 659 N N . GLU A 1 88 ? -4.766 14.031 2.5 1 98.44 88 GLU A N 1
ATOM 660 C CA . GLU A 1 88 ? -3.617 13.336 1.933 1 98.44 88 GLU A CA 1
ATOM 661 C C . GLU A 1 88 ? -2.375 13.523 2.797 1 98.44 88 GLU A C 1
ATOM 663 O O . GLU A 1 88 ? -2.074 14.641 3.229 1 98.44 88 GLU A O 1
ATOM 668 N N . ILE A 1 89 ? -1.709 12.445 3.092 1 98.69 89 ILE A N 1
ATOM 669 C CA . ILE A 1 89 ? -0.469 12.453 3.859 1 98.69 89 ILE A CA 1
ATOM 670 C C . ILE A 1 89 ? 0.694 12.023 2.965 1 98.69 89 ILE A C 1
ATOM 672 O O . ILE A 1 89 ? 0.647 10.961 2.342 1 98.69 89 ILE A O 1
ATOM 676 N N . PHE A 1 90 ? 1.649 12.867 2.904 1 98.44 90 PHE A N 1
ATOM 677 C CA . PHE A 1 90 ? 2.881 12.531 2.199 1 98.44 90 PHE A CA 1
ATOM 678 C C . PHE A 1 90 ? 3.914 11.961 3.16 1 98.44 90 PHE A C 1
ATOM 680 O O . PHE A 1 90 ? 4.121 12.492 4.25 1 98.44 90 PHE A O 1
ATOM 687 N N . ILE A 1 91 ? 4.539 10.867 2.752 1 98.25 91 ILE A N 1
ATOM 688 C CA . ILE A 1 91 ? 5.461 10.148 3.625 1 98.25 91 ILE A CA 1
ATOM 689 C C . ILE A 1 91 ? 6.82 10.008 2.938 1 98.25 91 ILE A C 1
ATOM 691 O O . ILE A 1 91 ? 6.898 9.531 1.802 1 98.25 91 ILE A O 1
ATOM 695 N N . ASP A 1 92 ? 7.785 10.469 3.619 1 97.5 92 ASP A N 1
ATOM 696 C CA . ASP A 1 92 ? 9.172 10.258 3.207 1 97.5 92 ASP A CA 1
ATOM 697 C C . ASP A 1 92 ? 9.852 9.219 4.09 1 97.5 92 ASP A C 1
ATOM 699 O O . ASP A 1 92 ? 9.766 9.281 5.316 1 97.5 92 ASP A O 1
ATOM 703 N N . VAL A 1 93 ? 10.539 8.273 3.459 1 97.69 93 VAL A N 1
ATOM 704 C CA . VAL A 1 93 ? 11.273 7.254 4.199 1 97.69 93 VAL A CA 1
ATOM 705 C C . VAL A 1 93 ? 12.773 7.406 3.934 1 97.69 93 VAL A C 1
ATOM 707 O O . VAL A 1 93 ? 13.203 7.438 2.779 1 97.69 93 VAL A O 1
ATOM 710 N N . TRP A 1 94 ? 13.5 7.453 5.027 1 96.81 94 TRP A N 1
ATOM 711 C CA . TRP A 1 94 ? 14.945 7.656 4.949 1 96.81 94 TRP A CA 1
ATOM 712 C C . TRP A 1 94 ? 15.695 6.516 5.621 1 96.81 94 TRP A C 1
ATOM 714 O O . TRP A 1 94 ? 15.234 5.969 6.629 1 96.81 94 TRP A O 1
ATOM 724 N N . ILE A 1 95 ? 16.828 6.254 5.039 1 95.5 95 ILE A N 1
ATOM 725 C CA . ILE A 1 95 ? 17.781 5.316 5.648 1 95.5 95 ILE A CA 1
ATOM 726 C C . ILE A 1 95 ? 19.062 6.047 6.012 1 95.5 95 ILE A C 1
ATOM 728 O O . ILE A 1 95 ? 19.578 6.84 5.223 1 95.5 95 ILE A O 1
ATOM 732 N N . GLU A 1 96 ? 19.484 5.77 7.242 1 91.62 96 GLU A N 1
ATOM 733 C CA . GLU A 1 96 ? 20.703 6.41 7.738 1 91.62 96 GLU A CA 1
ATOM 734 C C . GLU A 1 96 ? 21.906 5.488 7.598 1 91.62 96 GLU A C 1
ATOM 736 O O . GLU A 1 96 ? 21.844 4.312 7.961 1 91.62 96 GLU A O 1
ATOM 741 N N . ASP A 1 97 ? 22.953 6.059 7.004 1 81.56 97 ASP A N 1
ATOM 742 C CA . ASP A 1 97 ? 24.203 5.312 6.934 1 81.56 97 ASP A CA 1
ATOM 743 C C . ASP A 1 97 ? 24.828 5.16 8.32 1 81.56 97 ASP A C 1
ATOM 745 O O . ASP A 1 97 ? 25.047 6.148 9.023 1 81.56 97 ASP A O 1
ATOM 749 N N . ARG A 1 98 ? 25.094 3.986 8.695 1 76.94 98 ARG A N 1
ATOM 750 C CA . ARG A 1 98 ? 25.594 3.689 10.031 1 76.94 98 ARG A CA 1
ATOM 751 C C . ARG A 1 98 ? 26.953 4.352 10.266 1 76.94 98 ARG A C 1
ATOM 753 O O . ARG A 1 98 ? 27.297 4.688 11.398 1 76.94 98 ARG A O 1
ATOM 760 N N . PHE A 1 99 ? 27.672 4.52 9.273 1 79.56 99 PHE A N 1
ATOM 761 C CA . PHE A 1 99 ? 29.047 5.004 9.438 1 79.56 99 PHE A CA 1
ATOM 762 C C . PHE A 1 99 ? 29.125 6.508 9.211 1 79.56 99 PHE A C 1
ATOM 764 O O . PHE A 1 99 ? 29.719 7.23 10.008 1 79.56 99 PHE A O 1
ATOM 771 N N . THR A 1 100 ? 28.484 6.965 8.188 1 82.56 100 THR A N 1
ATOM 772 C CA . THR A 1 100 ? 28.641 8.359 7.797 1 82.56 100 THR A CA 1
ATOM 773 C C . THR A 1 100 ? 27.547 9.227 8.422 1 82.56 100 THR A C 1
ATOM 775 O O . THR A 1 100 ? 27.688 10.445 8.523 1 82.56 100 THR A O 1
ATOM 778 N N . GLY A 1 101 ? 26.422 8.594 8.742 1 83.44 101 GLY A N 1
ATOM 779 C CA . GLY A 1 101 ? 25.266 9.328 9.234 1 83.44 101 GLY A CA 1
ATOM 780 C C . GLY A 1 101 ? 24.453 9.969 8.133 1 83.44 101 GLY A C 1
ATOM 781 O O . GLY A 1 101 ? 23.438 10.617 8.398 1 83.44 101 GLY A O 1
ATOM 782 N N . GLU A 1 102 ? 24.922 9.75 6.98 1 88.56 102 GLU A N 1
ATOM 783 C CA . GLU A 1 102 ? 24.203 10.312 5.844 1 88.56 102 GLU A CA 1
ATOM 784 C C . GLU A 1 102 ? 22.859 9.609 5.641 1 88.56 102 GLU A C 1
ATOM 786 O O . GLU A 1 102 ? 22.766 8.391 5.77 1 88.56 102 GLU A O 1
ATOM 791 N N . ARG A 1 103 ? 21.828 10.5 5.352 1 92.06 103 ARG A N 1
ATOM 792 C CA . ARG A 1 103 ? 20.484 9.961 5.109 1 92.06 103 ARG A CA 1
ATOM 793 C C . ARG A 1 103 ? 20.203 9.875 3.613 1 92.06 103 ARG A C 1
ATOM 795 O O . ARG A 1 103 ? 20.547 10.781 2.855 1 92.06 103 ARG A O 1
ATOM 802 N N . THR A 1 104 ? 19.75 8.734 3.25 1 93.31 104 THR A N 1
ATOM 803 C CA . THR A 1 104 ? 19.312 8.539 1.869 1 93.31 104 THR A CA 1
ATOM 804 C C . THR A 1 104 ? 17.844 8.156 1.808 1 93.31 104 THR A C 1
ATOM 806 O O . THR A 1 104 ? 17.375 7.359 2.621 1 93.31 104 THR A O 1
ATOM 809 N N . LYS A 1 105 ? 17.188 8.812 0.833 1 94.88 105 LYS A N 1
ATOM 810 C CA . LYS A 1 105 ? 15.773 8.5 0.656 1 94.88 105 LYS A CA 1
ATOM 811 C C . LYS A 1 105 ? 15.586 7.059 0.175 1 94.88 105 LYS A C 1
ATOM 813 O O . LYS A 1 105 ? 16.172 6.656 -0.833 1 94.88 105 LYS A O 1
ATOM 818 N N . ALA A 1 106 ? 14.867 6.309 0.926 1 93.88 106 ALA A N 1
ATOM 819 C CA . ALA A 1 106 ? 14.57 4.938 0.528 1 93.88 106 ALA A CA 1
ATOM 820 C C . ALA A 1 106 ? 13.344 4.887 -0.386 1 93.88 106 ALA A C 1
ATOM 822 O O . ALA A 1 106 ? 13.383 4.254 -1.443 1 93.88 106 ALA A O 1
ATOM 823 N N . ASN A 1 107 ? 12.227 5.457 -0.013 1 94 107 ASN A N 1
ATOM 824 C CA . ASN A 1 107 ? 11.016 5.559 -0.815 1 94 107 ASN A CA 1
ATOM 825 C C . ASN A 1 107 ? 10.07 6.625 -0.269 1 94 107 ASN A C 1
ATOM 827 O O . ASN A 1 107 ? 10.375 7.285 0.726 1 94 107 ASN A O 1
ATOM 831 N N . GLU A 1 108 ? 9.023 6.898 -1.034 1 95.62 108 GLU A N 1
ATOM 832 C CA . GLU A 1 108 ? 7.934 7.793 -0.665 1 95.62 108 GLU A CA 1
ATOM 833 C C . GLU A 1 108 ? 6.582 7.094 -0.782 1 95.62 108 GLU A C 1
ATOM 835 O O . GLU A 1 108 ? 6.461 6.074 -1.463 1 95.62 108 GLU A O 1
ATOM 840 N N . ALA A 1 109 ? 5.699 7.66 -0.122 1 96.62 109 ALA A N 1
ATOM 841 C CA . ALA A 1 109 ? 4.348 7.117 -0.2 1 96.62 109 ALA A CA 1
ATOM 842 C C . ALA A 1 109 ? 3.307 8.203 0.076 1 96.62 109 ALA A C 1
ATOM 844 O O . ALA A 1 109 ? 3.625 9.242 0.653 1 96.62 109 ALA A O 1
ATOM 845 N N . ILE A 1 110 ? 2.139 7.938 -0.429 1 97 110 ILE A N 1
ATOM 846 C CA . ILE A 1 110 ? 0.998 8.82 -0.195 1 97 110 ILE A CA 1
ATOM 847 C C . ILE A 1 110 ? -0.182 8.008 0.331 1 97 110 ILE A C 1
ATOM 849 O O . ILE A 1 110 ? -0.591 7.02 -0.289 1 97 110 ILE A O 1
ATOM 853 N N . TYR A 1 111 ? -0.604 8.359 1.486 1 97.88 111 TYR A N 1
ATOM 854 C CA . TYR A 1 111 ? -1.78 7.742 2.09 1 97.88 111 TYR A CA 1
ATOM 855 C C . TYR A 1 111 ? -2.918 8.75 2.217 1 97.88 111 TYR A C 1
ATOM 857 O O . TYR A 1 111 ? -2.678 9.953 2.381 1 97.88 111 TYR A O 1
ATOM 865 N N . THR A 1 112 ? -4.133 8.297 2.115 1 97.5 112 THR A N 1
ATOM 866 C CA . THR A 1 112 ? -5.309 9.133 2.352 1 97.5 112 THR A CA 1
ATOM 867 C C . THR A 1 112 ? -6.062 8.664 3.594 1 97.5 112 THR A C 1
ATOM 869 O O . THR A 1 112 ? -6.32 7.469 3.758 1 97.5 112 THR A O 1
ATOM 872 N N . PHE A 1 113 ? -6.34 9.562 4.391 1 97.94 113 PHE A N 1
ATOM 873 C CA . PHE A 1 113 ? -7.105 9.297 5.605 1 97.94 113 PHE A CA 1
ATOM 874 C C . PHE A 1 113 ? -8.406 10.086 5.609 1 97.94 113 PHE A C 1
ATOM 876 O O . PHE A 1 113 ? -8.477 11.18 5.047 1 97.94 113 PHE A O 1
ATOM 883 N N . VAL A 1 114 ? -9.359 9.57 6.297 1 97.62 114 VAL A N 1
ATOM 884 C CA . VAL A 1 114 ? -10.633 10.25 6.492 1 97.62 114 VAL A CA 1
ATOM 885 C C . VAL A 1 114 ? -10.898 10.438 7.984 1 97.62 114 VAL A C 1
ATOM 887 O O . VAL A 1 114 ? -10.727 9.5 8.773 1 97.62 114 VAL A O 1
ATOM 890 N N . ALA A 1 115 ? -11.219 11.641 8.32 1 97.88 115 ALA A N 1
ATOM 891 C CA . ALA A 1 115 ? -11.625 11.914 9.703 1 97.88 115 ALA A CA 1
ATOM 892 C C . ALA A 1 115 ? -13.07 11.492 9.945 1 97.88 115 ALA A C 1
ATOM 894 O O . ALA A 1 115 ? -13.938 11.703 9.094 1 97.88 115 ALA A O 1
ATOM 895 N N . VAL A 1 116 ? -13.273 10.914 11.133 1 96 116 VAL A N 1
ATOM 896 C CA . VAL A 1 116 ? -14.625 10.461 11.453 1 96 116 VAL A CA 1
ATOM 897 C C . VAL A 1 116 ? -15 10.898 12.867 1 96 116 VAL A C 1
ATOM 899 O O . VAL A 1 116 ? -14.117 11.133 13.703 1 96 116 VAL A O 1
ATOM 902 N N . ASP A 1 117 ? -16.281 11.078 13.086 1 93.19 117 ASP A N 1
ATOM 903 C CA . ASP A 1 117 ? -16.75 11.375 14.438 1 93.19 117 ASP A CA 1
ATOM 904 C C . ASP A 1 117 ? -16.953 10.086 15.242 1 93.19 117 ASP A C 1
ATOM 906 O O . ASP A 1 117 ? -16.5 9.016 14.82 1 93.19 117 ASP A O 1
ATOM 910 N N . ASP A 1 118 ? -17.594 10.219 16.391 1 87.69 118 ASP A N 1
ATOM 911 C CA . ASP A 1 118 ? -17.703 9.094 17.328 1 87.69 118 ASP A CA 1
ATOM 912 C C . ASP A 1 118 ? -18.625 8.008 16.766 1 87.69 118 ASP A C 1
ATOM 914 O O . ASP A 1 118 ? -18.594 6.867 17.219 1 87.69 118 ASP A O 1
ATOM 918 N N . THR A 1 119 ? -19.422 8.359 15.797 1 86.38 119 THR A N 1
ATOM 919 C CA . THR A 1 119 ? -20.359 7.402 15.203 1 86.38 119 THR A CA 1
ATOM 920 C C . THR A 1 119 ? -19.766 6.785 13.938 1 86.38 119 THR A C 1
ATOM 922 O O . THR A 1 119 ? -20.375 5.91 13.32 1 86.38 119 THR A O 1
ATOM 925 N N . GLY A 1 120 ? -18.609 7.227 13.547 1 88 120 GLY A N 1
ATOM 926 C CA . GLY A 1 120 ? -17.953 6.688 12.359 1 88 120 GLY A CA 1
ATOM 927 C C . GLY A 1 120 ? -18.312 7.441 11.094 1 88 120 GLY A C 1
ATOM 928 O O . GLY A 1 120 ? -17.938 7.027 9.992 1 88 120 GLY A O 1
ATOM 929 N N . LYS A 1 121 ? -18.938 8.57 11.281 1 93.31 121 LYS A N 1
ATOM 930 C CA . LYS A 1 121 ? -19.312 9.375 10.125 1 93.31 121 LYS A CA 1
ATOM 931 C C . LYS A 1 121 ? -18.219 10.391 9.781 1 93.31 121 LYS A C 1
ATOM 933 O O . LYS A 1 121 ? -17.641 11.023 10.672 1 93.31 121 LYS A O 1
ATOM 938 N N . PRO A 1 122 ? -18 10.516 8.523 1 96.75 122 PRO A N 1
ATOM 939 C CA . PRO A 1 122 ? -16.984 11.492 8.125 1 96.75 122 PRO A CA 1
ATOM 940 C C . PRO A 1 122 ? -17.266 12.891 8.68 1 96.75 122 PRO A C 1
ATOM 942 O O . PRO A 1 122 ? -18.422 13.32 8.727 1 96.75 122 PRO A O 1
ATOM 945 N N . THR A 1 123 ? -16.188 13.562 9.047 1 97.12 123 THR A N 1
ATOM 946 C CA . THR A 1 123 ? -16.328 14.891 9.633 1 97.12 123 THR A CA 1
ATOM 947 C C . THR A 1 123 ? -15.297 15.852 9.039 1 97.12 123 THR A C 1
ATOM 949 O O . THR A 1 123 ? -14.258 15.422 8.539 1 97.12 123 THR A O 1
ATOM 952 N N . GLU A 1 124 ? -15.57 17.125 9.141 1 97.69 124 GLU A N 1
ATOM 953 C CA . GLU A 1 124 ? -14.742 18.156 8.516 1 97.69 124 GLU A CA 1
ATOM 954 C C . GLU A 1 124 ? -13.367 18.219 9.172 1 97.69 124 GLU A C 1
ATOM 956 O O . GLU A 1 124 ? -13.227 17.938 10.367 1 97.69 124 GLU A O 1
ATOM 961 N N . VAL A 1 125 ? -12.383 18.609 8.359 1 98.38 125 VAL A N 1
ATOM 962 C CA . VAL A 1 125 ? -11.023 18.797 8.859 1 98.38 125 VAL A CA 1
ATOM 963 C C . VAL A 1 125 ? -10.539 20.203 8.547 1 98.38 125 VAL A C 1
ATOM 965 O O . VAL A 1 125 ? -11.031 20.844 7.609 1 98.38 125 VAL A O 1
ATOM 968 N N . PRO A 1 126 ? -9.609 20.75 9.352 1 98.38 126 PRO A N 1
ATOM 969 C CA . PRO A 1 126 ? -9.07 22.078 9.07 1 98.38 126 PRO A CA 1
ATOM 970 C C . PRO A 1 126 ? -8.406 22.172 7.703 1 98.38 126 PRO A C 1
ATOM 972 O O . PRO A 1 126 ? -7.805 21.203 7.234 1 98.38 126 PRO A O 1
ATOM 975 N N . PRO A 1 127 ? -8.539 23.281 7.102 1 98.31 127 PRO A N 1
ATOM 976 C CA . PRO A 1 127 ? -7.789 23.469 5.855 1 98.31 127 PRO A CA 1
ATOM 977 C C . PRO A 1 127 ? -6.277 23.484 6.07 1 98.31 127 PRO A C 1
ATOM 979 O O . PRO A 1 127 ? -5.812 23.703 7.195 1 98.31 127 PRO A O 1
ATOM 982 N N . LEU A 1 128 ? -5.543 23.172 5.027 1 98.44 128 LEU A N 1
ATOM 983 C CA . LEU A 1 128 ? -4.082 23.188 5.082 1 98.44 128 LEU A CA 1
ATOM 984 C C . LEU A 1 128 ? -3.52 24.406 4.367 1 98.44 128 LEU A C 1
ATOM 986 O O . LEU A 1 128 ? -3.992 24.781 3.289 1 98.44 128 LEU A O 1
ATOM 990 N N . LYS A 1 129 ? -2.562 25.031 4.988 1 98.25 129 LYS A N 1
ATOM 991 C CA . LYS A 1 129 ? -1.837 26.141 4.395 1 98.25 129 LYS A CA 1
ATOM 992 C C . LYS A 1 129 ? -0.359 25.812 4.215 1 98.25 129 LYS A C 1
ATOM 994 O O . LYS A 1 129 ? 0.435 25.953 5.145 1 98.25 129 LYS A O 1
ATOM 999 N N . PRO A 1 130 ? -0.032 25.406 3.018 1 97.88 130 PRO A N 1
ATOM 1000 C CA . PRO A 1 130 ? 1.38 25.078 2.789 1 97.88 130 PRO A CA 1
ATOM 1001 C C . PRO A 1 130 ? 2.279 26.312 2.865 1 97.88 130 PRO A C 1
ATOM 1003 O O . PRO A 1 130 ? 1.844 27.422 2.537 1 97.88 130 PRO A O 1
ATOM 1006 N N . GLU A 1 131 ? 3.508 26.094 3.213 1 97.88 131 GLU A N 1
ATOM 1007 C CA . GLU A 1 131 ? 4.406 27.219 3.426 1 97.88 131 GLU A CA 1
ATOM 1008 C C . GLU A 1 131 ? 5.582 27.188 2.453 1 97.88 131 GLU A C 1
ATOM 1010 O O . GLU A 1 131 ? 5.848 28.172 1.755 1 97.88 131 GLU A O 1
ATOM 1015 N N . THR A 1 132 ? 6.285 26.094 2.355 1 97.81 132 THR A N 1
ATOM 1016 C CA . THR A 1 132 ? 7.477 25.984 1.519 1 97.81 132 THR A CA 1
ATOM 1017 C C . THR A 1 132 ? 7.094 25.656 0.078 1 97.81 132 THR A C 1
ATOM 1019 O O . THR A 1 132 ? 5.965 25.25 -0.193 1 97.81 132 THR A O 1
ATOM 1022 N N . ASP A 1 133 ? 7.98 25.828 -0.833 1 97.56 133 ASP A N 1
ATOM 1023 C CA . ASP A 1 133 ? 7.738 25.516 -2.238 1 97.56 133 ASP A CA 1
ATOM 1024 C C . ASP A 1 133 ? 7.41 24.031 -2.418 1 97.56 133 ASP A C 1
ATOM 1026 O O . ASP A 1 133 ? 6.516 23.672 -3.188 1 97.56 133 ASP A O 1
ATOM 1030 N N . LEU A 1 134 ? 8.156 23.25 -1.721 1 96.81 134 LEU A N 1
ATOM 1031 C CA . LEU A 1 134 ? 7.902 21.812 -1.796 1 96.81 134 LEU A CA 1
ATOM 1032 C C . LEU A 1 134 ? 6.496 21.484 -1.311 1 96.81 134 LEU A C 1
ATOM 1034 O O . LEU A 1 134 ? 5.785 20.703 -1.939 1 96.81 134 LEU A O 1
ATOM 1038 N N . GLU A 1 135 ? 6.152 22.094 -0.229 1 97.38 135 GLU A N 1
ATOM 1039 C CA . GLU A 1 135 ? 4.824 21.859 0.323 1 97.38 135 GLU A CA 1
ATOM 1040 C C . GLU A 1 135 ? 3.736 22.328 -0.634 1 97.38 135 GLU A C 1
ATOM 1042 O O . GLU A 1 135 ? 2.699 21.688 -0.78 1 97.38 135 GLU A O 1
ATOM 1047 N N . LYS A 1 136 ? 3.93 23.453 -1.256 1 97.5 136 LYS A N 1
ATOM 1048 C CA . LYS A 1 136 ? 2.975 23.984 -2.225 1 97.5 136 LYS A CA 1
ATOM 1049 C C . LYS A 1 136 ? 2.838 23.047 -3.426 1 97.5 136 LYS A C 1
ATOM 1051 O O . LYS A 1 136 ? 1.738 22.859 -3.947 1 97.5 136 LYS A O 1
ATOM 1056 N N . GLU A 1 137 ? 3.914 22.547 -3.824 1 96.5 137 GLU A N 1
ATOM 1057 C CA . GLU A 1 137 ? 3.895 21.578 -4.918 1 96.5 137 GLU A CA 1
ATOM 1058 C C . GLU A 1 137 ? 3.098 20.344 -4.535 1 96.5 137 GLU A C 1
ATOM 1060 O O . GLU A 1 137 ? 2.26 19.875 -5.312 1 96.5 137 GLU A O 1
ATOM 1065 N N . ARG A 1 138 ? 3.402 19.797 -3.363 1 96.56 138 ARG A N 1
ATOM 1066 C CA . ARG A 1 138 ? 2.693 18.609 -2.883 1 96.56 138 ARG A CA 1
ATOM 1067 C C . ARG A 1 138 ? 1.204 18.891 -2.719 1 96.56 138 ARG A C 1
ATOM 1069 O O . ARG A 1 138 ? 0.367 18.047 -3.006 1 96.56 138 ARG A O 1
ATOM 1076 N N . TYR A 1 139 ? 0.901 20.078 -2.314 1 96.88 139 TYR A N 1
ATOM 1077 C CA . TYR A 1 139 ? -0.479 20.516 -2.143 1 96.88 139 TYR A CA 1
ATOM 1078 C C . TYR A 1 139 ? -1.225 20.5 -3.473 1 96.88 139 TYR A C 1
ATOM 1080 O O . TYR A 1 139 ? -2.336 19.984 -3.562 1 96.88 139 TYR A O 1
ATOM 1088 N N . ALA A 1 140 ? -0.603 21.047 -4.461 1 93.75 140 ALA A N 1
ATOM 1089 C CA . ALA A 1 140 ? -1.21 21.109 -5.789 1 93.75 140 ALA A CA 1
ATOM 1090 C C . ALA A 1 140 ? -1.344 19.703 -6.391 1 93.75 140 ALA A C 1
ATOM 1092 O O . ALA A 1 140 ? -2.363 19.391 -7.004 1 93.75 140 ALA A O 1
ATOM 1093 N N . ALA A 1 141 ? -0.35 18.891 -6.215 1 92.62 141 ALA A N 1
ATOM 1094 C CA . ALA A 1 141 ? -0.344 17.547 -6.773 1 92.62 141 ALA A CA 1
ATOM 1095 C C . ALA A 1 141 ? -1.438 16.688 -6.141 1 92.62 141 ALA A C 1
ATOM 1097 O O . ALA A 1 141 ? -2 15.805 -6.797 1 92.62 141 ALA A O 1
ATOM 1098 N N . ALA A 1 142 ? -1.675 16.953 -4.902 1 94.25 142 ALA A N 1
ATOM 1099 C CA . ALA A 1 142 ? -2.691 16.188 -4.18 1 94.25 142 ALA A CA 1
ATOM 1100 C C . ALA A 1 142 ? -4.062 16.344 -4.828 1 94.25 142 ALA A C 1
ATOM 1102 O O . ALA A 1 142 ? -4.832 15.391 -4.922 1 94.25 142 ALA A O 1
ATOM 1103 N N . LEU A 1 143 ? -4.367 17.531 -5.223 1 91.38 143 LEU A N 1
ATOM 1104 C CA . LEU A 1 143 ? -5.645 17.766 -5.883 1 91.38 143 LEU A CA 1
ATOM 1105 C C . LEU A 1 143 ? -5.73 16.984 -7.191 1 91.38 143 LEU A C 1
ATOM 1107 O O . LEU A 1 143 ? -6.773 16.406 -7.504 1 91.38 143 LEU A O 1
ATOM 1111 N N . ARG A 1 144 ? -4.625 16.984 -7.898 1 86.38 144 ARG A N 1
ATOM 1112 C CA . ARG A 1 144 ? -4.578 16.25 -9.164 1 86.38 144 ARG A CA 1
ATOM 1113 C C . ARG A 1 144 ? -4.82 14.758 -8.945 1 86.38 144 ARG A C 1
ATOM 1115 O O . ARG A 1 144 ? -5.559 14.125 -9.703 1 86.38 144 ARG A O 1
ATOM 1122 N N . ARG A 1 145 ? -4.164 14.203 -7.961 1 87.25 145 ARG A N 1
ATOM 1123 C CA . ARG A 1 145 ? -4.32 12.781 -7.652 1 87.25 145 ARG A CA 1
ATOM 1124 C C . ARG A 1 145 ? -5.758 12.461 -7.266 1 87.25 145 ARG A C 1
ATOM 1126 O O . ARG A 1 145 ? -6.293 11.422 -7.652 1 87.25 145 ARG A O 1
ATOM 1133 N N . LYS A 1 146 ? -6.363 13.336 -6.477 1 86.62 146 LYS A N 1
ATOM 1134 C CA . LYS A 1 146 ? -7.75 13.141 -6.066 1 86.62 146 LYS A CA 1
ATOM 1135 C C . LYS A 1 146 ? -8.688 13.133 -7.27 1 86.62 146 LYS A C 1
ATOM 1137 O O . LYS A 1 146 ? -9.555 12.266 -7.383 1 86.62 146 LYS A O 1
ATOM 1142 N N . GLN A 1 147 ? -8.484 14.031 -8.094 1 82.81 147 GLN A N 1
ATOM 1143 C CA . GLN A 1 147 ? -9.32 14.125 -9.281 1 82.81 147 GLN A CA 1
ATOM 1144 C C . GLN A 1 147 ? -9.172 12.883 -10.156 1 82.81 147 GLN A C 1
ATOM 1146 O O . GLN A 1 147 ? -10.156 12.359 -10.672 1 82.81 147 GLN A O 1
ATOM 1151 N N . LEU A 1 148 ? -7.914 12.477 -10.312 1 78.56 148 LEU A N 1
ATOM 1152 C CA . LEU A 1 148 ? -7.652 11.258 -11.078 1 78.56 148 LEU A CA 1
ATOM 1153 C C . LEU A 1 148 ? -8.375 10.062 -10.469 1 78.56 148 LEU A C 1
ATOM 1155 O O . LEU A 1 148 ? -8.969 9.258 -11.188 1 78.56 148 LEU A O 1
ATOM 1159 N N . SER A 1 149 ? -8.289 9.945 -9.164 1 78.81 149 SER A N 1
ATOM 1160 C CA . SER A 1 149 ? -8.93 8.82 -8.484 1 78.81 149 SER A CA 1
ATOM 1161 C C . SER A 1 149 ? -10.438 8.836 -8.68 1 78.81 149 SER A C 1
ATOM 1163 O O . SER A 1 149 ? -11.062 7.789 -8.852 1 78.81 149 SER A O 1
ATOM 1165 N N . LEU A 1 150 ? -10.992 9.977 -8.742 1 80.5 150 LEU A N 1
ATOM 1166 C CA . LEU A 1 150 ? -12.43 10.109 -8.945 1 80.5 150 LEU A CA 1
ATOM 1167 C C . LEU A 1 150 ? -12.82 9.734 -10.367 1 80.5 150 LEU A C 1
ATOM 1169 O O . LEU A 1 150 ? -13.859 9.102 -10.586 1 80.5 150 LEU A O 1
ATOM 1173 N N . VAL A 1 151 ? -12.031 10.078 -11.281 1 74.38 151 VAL A N 1
ATOM 1174 C CA . VAL A 1 151 ? -12.281 9.742 -12.68 1 74.38 151 VAL A CA 1
ATOM 1175 C C . VAL A 1 151 ? -12.211 8.234 -12.867 1 74.38 151 VAL A C 1
ATOM 1177 O O . VAL A 1 151 ? -13.086 7.641 -13.508 1 74.38 151 VAL A O 1
ATOM 1180 N N . LEU A 1 152 ? -11.188 7.645 -12.289 1 72.56 152 LEU A N 1
ATOM 1181 C CA . LEU A 1 152 ? -11 6.203 -12.414 1 72.56 152 LEU A CA 1
ATOM 1182 C C . LEU A 1 152 ? -12.141 5.445 -11.742 1 72.56 152 LEU A C 1
ATOM 1184 O O . LEU A 1 152 ? -12.516 4.355 -12.188 1 72.56 152 LEU A O 1
ATOM 1188 N N . ALA A 1 153 ? -12.695 6.035 -10.734 1 73.75 153 ALA A N 1
ATOM 1189 C CA . ALA A 1 153 ? -13.805 5.426 -10.008 1 73.75 153 ALA A CA 1
ATOM 1190 C C . ALA A 1 153 ? -15.133 5.703 -10.703 1 73.75 153 ALA A C 1
ATOM 1192 O O . ALA A 1 153 ? -16.172 5.199 -10.281 1 73.75 153 ALA A O 1
ATOM 1193 N N . GLY A 1 154 ? -15.023 6.445 -11.812 1 72.44 154 GLY A N 1
ATOM 1194 C CA . GLY A 1 154 ? -16.234 6.789 -12.547 1 72.44 154 GLY A CA 1
ATOM 1195 C C . GLY A 1 154 ? -17.047 7.875 -11.867 1 72.44 154 GLY A C 1
ATOM 1196 O O . GLY A 1 154 ? -18.234 8.055 -12.18 1 72.44 154 GLY A O 1
ATOM 1197 N N . LYS A 1 155 ? -16.453 8.508 -10.969 1 75 155 LYS A N 1
ATOM 1198 C CA . LYS A 1 155 ? -17.188 9.5 -10.195 1 75 155 LYS A CA 1
ATOM 1199 C C . LYS A 1 155 ? -16.938 10.906 -10.734 1 75 155 LYS A C 1
ATOM 1201 O O . LYS A 1 155 ? -17.5 11.883 -10.227 1 75 155 LYS A O 1
ATOM 1206 N N . MET A 1 156 ? -16.125 11.039 -11.648 1 70.19 156 MET A N 1
ATOM 1207 C CA . MET A 1 156 ? -15.797 12.305 -12.297 1 70.19 156 MET A CA 1
ATOM 1208 C C . MET A 1 156 ? -15.523 12.109 -13.781 1 70.19 156 MET A C 1
ATOM 1210 O O . MET A 1 156 ? -14.891 11.125 -14.172 1 70.19 156 MET A O 1
ATOM 1214 N N . SER A 1 157 ? -16.109 12.992 -14.492 1 71.06 157 SER A N 1
ATOM 1215 C CA . SER A 1 157 ? -15.844 12.922 -15.922 1 71.06 157 SER A CA 1
ATOM 1216 C C . SER A 1 157 ? -14.398 13.312 -16.234 1 71.06 157 SER A C 1
ATOM 1218 O O . SER A 1 157 ? -13.852 14.219 -15.602 1 71.06 157 SER A O 1
ATOM 1220 N N . PRO A 1 158 ? -13.812 12.508 -17.109 1 65.38 158 PRO A N 1
ATOM 1221 C CA . PRO A 1 158 ? -12.438 12.859 -17.484 1 65.38 158 PRO A CA 1
ATOM 1222 C C . PRO A 1 158 ? -12.305 14.32 -17.922 1 65.38 158 PRO A C 1
ATOM 1224 O O . PRO A 1 158 ? -11.266 14.938 -17.703 1 65.38 158 PRO A O 1
ATOM 1227 N N . ALA A 1 159 ? -13.266 14.742 -18.625 1 58.94 159 ALA A N 1
ATOM 1228 C CA . ALA A 1 159 ? -13.266 16.125 -19.125 1 58.94 159 ALA A CA 1
ATOM 1229 C C . ALA A 1 159 ? -13.219 17.109 -17.969 1 58.94 159 ALA A C 1
ATOM 1231 O O . ALA A 1 159 ? -12.711 18.234 -18.109 1 58.94 159 ALA A O 1
ATOM 1232 N N . ASP A 1 160 ? -13.734 16.812 -16.922 1 56.25 160 ASP A N 1
ATOM 1233 C CA . ASP A 1 160 ? -13.789 17.688 -15.758 1 56.25 160 ASP A CA 1
ATOM 1234 C C . ASP A 1 160 ? -12.508 17.578 -14.93 1 56.25 160 ASP A C 1
ATOM 1236 O O . ASP A 1 160 ? -12.289 18.375 -14.016 1 56.25 160 ASP A O 1
ATOM 1240 N N . ALA A 1 161 ? -11.844 16.609 -15.352 1 55.66 161 ALA A N 1
ATOM 1241 C CA . ALA A 1 161 ? -10.57 16.422 -14.656 1 55.66 161 ALA A CA 1
ATOM 1242 C C . ALA A 1 161 ? -9.461 17.234 -15.312 1 55.66 161 ALA A C 1
ATOM 1244 O O . ALA A 1 161 ? -8.773 16.734 -16.219 1 55.66 161 ALA A O 1
ATOM 1245 N N . THR A 1 162 ? -9.328 18.438 -15.234 1 48.72 162 THR A N 1
ATOM 1246 C CA . THR A 1 162 ? -8.438 19.391 -15.891 1 48.72 162 THR A CA 1
ATOM 1247 C C . THR A 1 162 ? -6.992 18.906 -15.82 1 48.72 162 THR A C 1
ATOM 1249 O O . THR A 1 162 ? -6.246 19.016 -16.797 1 48.72 162 THR A O 1
ATOM 1252 N N . GLU A 1 163 ? -6.621 18.469 -14.711 1 45.38 163 GLU A N 1
ATOM 1253 C CA . GLU A 1 163 ? -5.203 18.219 -14.461 1 45.38 163 GLU A CA 1
ATOM 1254 C C . GLU A 1 163 ? -4.766 16.875 -15.055 1 45.38 163 GLU A C 1
ATOM 1256 O O . GLU A 1 163 ? -3.598 16.703 -15.406 1 45.38 163 GLU A O 1
ATOM 1261 N N . LEU A 1 164 ? -5.629 15.945 -15.023 1 47 164 LEU A N 1
ATOM 1262 C CA . LEU A 1 164 ? -5.289 14.672 -15.656 1 47 164 LEU A CA 1
ATOM 1263 C C . LEU A 1 164 ? -4.926 14.875 -17.125 1 47 164 LEU A C 1
ATOM 1265 O O . LEU A 1 164 ? -4.074 14.164 -17.656 1 47 164 LEU A O 1
ATOM 1269 N N . LYS A 1 165 ? -5.664 15.828 -17.859 1 44.38 165 LYS A N 1
ATOM 1270 C CA . LYS A 1 165 ? -5.293 16.172 -19.219 1 44.38 165 LYS A CA 1
ATOM 1271 C C . LYS A 1 165 ? -3.795 16.438 -19.344 1 44.38 165 LYS A C 1
ATOM 1273 O O . LYS A 1 165 ? -3.18 16.094 -20.359 1 44.38 165 LYS A O 1
ATOM 1278 N N . ALA A 1 166 ? -3.24 17 -18.391 1 43.31 166 ALA A N 1
ATOM 1279 C CA . ALA A 1 166 ? -1.83 17.359 -18.5 1 43.31 166 ALA A CA 1
ATOM 1280 C C . ALA A 1 166 ? -0.95 16.109 -18.594 1 43.31 166 ALA A C 1
ATOM 1282 O O . ALA A 1 166 ? 0.175 16.172 -19.094 1 43.31 166 ALA A O 1
ATOM 1283 N N . LEU A 1 167 ? -1.241 15.156 -17.844 1 40.16 167 LEU A N 1
ATOM 1284 C CA . LEU A 1 167 ? -0.437 13.945 -17.906 1 40.16 167 LEU A CA 1
ATOM 1285 C C . LEU A 1 167 ? -0.55 13.289 -19.281 1 40.16 167 LEU A C 1
ATOM 1287 O O . LEU A 1 167 ? 0.372 12.602 -19.719 1 40.16 167 LEU A O 1
ATOM 1291 N N . PHE A 1 168 ? -1.6 13.438 -19.891 1 39.62 168 PHE A N 1
ATOM 1292 C CA . PHE A 1 168 ? -1.799 12.734 -21.156 1 39.62 168 PHE A CA 1
ATOM 1293 C C . PHE A 1 168 ? -1.716 13.695 -22.328 1 39.62 168 PHE A C 1
ATOM 1295 O O . PHE A 1 168 ? -1.624 13.273 -23.484 1 39.62 168 PHE A O 1
ATOM 1302 N N . THR A 1 169 ? -2.17 14.82 -22.203 1 35.62 169 THR A N 1
ATOM 1303 C CA . THR A 1 169 ? -2.258 15.664 -23.391 1 35.62 169 THR A CA 1
ATOM 1304 C C . THR A 1 169 ? -0.917 16.344 -23.672 1 35.62 169 THR A C 1
ATOM 1306 O O . THR A 1 169 ? -0.788 17.094 -24.641 1 35.62 169 THR A O 1
ATOM 1309 N N . SER A 1 170 ? 0.177 16.156 -22.797 1 31.52 170 SER A N 1
ATOM 1310 C CA . SER A 1 170 ? 1.205 16.922 -23.5 1 31.52 170 SER A CA 1
ATOM 1311 C C . SER A 1 170 ? 1.749 16.172 -24.703 1 31.52 170 SER A C 1
ATOM 1313 O O . SER A 1 170 ? 1.919 14.945 -24.641 1 31.52 170 SER A O 1
ATOM 1315 N N . MET B 1 1 ? 11.195 -22.594 -18.625 1 87.56 1 MET B N 1
ATOM 1316 C CA . MET B 1 1 ? 10.477 -23.047 -17.438 1 87.56 1 MET B CA 1
ATOM 1317 C C . MET B 1 1 ? 9.047 -23.422 -17.781 1 87.56 1 MET B C 1
ATOM 1319 O O . MET B 1 1 ? 8.422 -22.812 -18.656 1 87.56 1 MET B O 1
ATOM 1323 N N . ARG B 1 2 ? 8.492 -24.438 -17.062 1 94.38 2 ARG B N 1
ATOM 1324 C CA . ARG B 1 2 ? 7.113 -24.844 -17.297 1 94.38 2 ARG B CA 1
ATOM 1325 C C . ARG B 1 2 ? 6.133 -23.781 -16.828 1 94.38 2 ARG B C 1
ATOM 1327 O O . ARG B 1 2 ? 6.277 -23.234 -15.734 1 94.38 2 ARG B O 1
ATOM 1334 N N . ALA B 1 3 ? 5.16 -23.578 -17.672 1 97.06 3 ALA B N 1
ATOM 1335 C CA . ALA B 1 3 ? 4.109 -22.641 -17.297 1 97.06 3 ALA B CA 1
ATOM 1336 C C . ALA B 1 3 ? 3.322 -23.156 -16.094 1 97.06 3 ALA B C 1
ATOM 1338 O O . ALA B 1 3 ? 3.059 -24.359 -15.977 1 97.06 3 ALA B O 1
ATOM 1339 N N . LYS B 1 4 ? 2.947 -22.297 -15.234 1 98.19 4 LYS B N 1
ATOM 1340 C CA . LYS B 1 4 ? 2.18 -22.641 -14.039 1 98.19 4 LYS B CA 1
ATOM 1341 C C . LYS B 1 4 ? 0.831 -21.922 -14.031 1 98.19 4 LYS B C 1
ATOM 1343 O O . LYS B 1 4 ? 0.651 -20.922 -14.711 1 98.19 4 LYS B O 1
ATOM 1348 N N . THR B 1 5 ? -0.037 -22.5 -13.25 1 98.25 5 THR B N 1
ATOM 1349 C CA . THR B 1 5 ? -1.365 -21.906 -13.133 1 98.25 5 THR B CA 1
ATOM 1350 C C . THR B 1 5 ? -1.481 -21.109 -11.844 1 98.25 5 THR B C 1
ATOM 1352 O O . THR B 1 5 ? -0.705 -21.297 -10.906 1 98.25 5 THR B O 1
ATOM 1355 N N . PRO B 1 6 ? -2.471 -20.156 -11.797 1 98.38 6 PRO B N 1
ATOM 1356 C CA . PRO B 1 6 ? -2.662 -19.391 -10.562 1 98.38 6 PRO B CA 1
ATOM 1357 C C . PRO B 1 6 ? -2.906 -20.281 -9.344 1 98.38 6 PRO B C 1
ATOM 1359 O O . PRO B 1 6 ? -2.471 -19.953 -8.234 1 98.38 6 PRO B O 1
ATOM 1362 N N . SER B 1 7 ? -3.555 -21.359 -9.555 1 98 7 SER B N 1
ATOM 1363 C CA . SER B 1 7 ? -3.857 -22.266 -8.445 1 98 7 SER B CA 1
ATOM 1364 C C . SER B 1 7 ? -2.58 -22.812 -7.812 1 98 7 SER B C 1
ATOM 1366 O O . SER B 1 7 ? -2.547 -23.094 -6.613 1 98 7 SER B O 1
ATOM 1368 N N . GLU B 1 8 ? -1.57 -22.922 -8.539 1 97.94 8 GLU B N 1
ATOM 1369 C CA . GLU B 1 8 ? -0.312 -23.469 -8.047 1 97.94 8 GLU B CA 1
ATOM 1370 C C . GLU B 1 8 ? 0.379 -22.5 -7.094 1 97.94 8 GLU B C 1
ATOM 1372 O O . GLU B 1 8 ? 1.247 -22.906 -6.312 1 97.94 8 GLU B O 1
ATOM 1377 N N . SER B 1 9 ? 0.047 -21.234 -7.156 1 98.31 9 SER B N 1
ATOM 1378 C CA . SER B 1 9 ? 0.648 -20.25 -6.27 1 98.31 9 SER B CA 1
ATOM 1379 C C . SER B 1 9 ? -0.332 -19.797 -5.191 1 98.31 9 SER B C 1
ATOM 1381 O O . SER B 1 9 ? 0.036 -19.062 -4.273 1 98.31 9 SER B O 1
ATOM 1383 N N . ARG B 1 10 ? -1.52 -20.234 -5.277 1 98.56 10 ARG B N 1
ATOM 1384 C CA . ARG B 1 10 ? -2.57 -19.75 -4.395 1 98.56 10 ARG B CA 1
ATOM 1385 C C . ARG B 1 10 ? -2.18 -19.906 -2.93 1 98.56 10 ARG B C 1
ATOM 1387 O O . ARG B 1 10 ? -1.73 -20.984 -2.518 1 98.56 10 ARG B O 1
ATOM 1394 N N . THR B 1 11 ? -2.322 -18.875 -2.197 1 98.56 11 THR B N 1
ATOM 1395 C CA . THR B 1 11 ? -2.008 -18.812 -0.774 1 98.56 11 THR B CA 1
ATOM 1396 C C . THR B 1 11 ? -3.188 -18.234 0.011 1 98.56 11 THR B C 1
ATOM 1398 O O . THR B 1 11 ? -3.701 -17.172 -0.317 1 98.56 11 THR B O 1
ATOM 1401 N N . VAL B 1 12 ? -3.576 -18.938 1.017 1 98.44 12 VAL B N 1
ATOM 1402 C CA . VAL B 1 12 ? -4.699 -18.5 1.844 1 98.44 12 VAL B CA 1
ATOM 1403 C C . VAL B 1 12 ? -4.25 -18.375 3.299 1 98.44 12 VAL B C 1
ATOM 1405 O O . VAL B 1 12 ? -3.713 -19.328 3.871 1 98.44 12 VAL B O 1
ATOM 1408 N N . MET B 1 13 ? -4.41 -17.234 3.83 1 97.56 13 MET B N 1
ATOM 1409 C CA . MET B 1 13 ? -4.113 -16.969 5.234 1 97.56 13 MET B CA 1
ATOM 1410 C C . MET B 1 13 ? -5.355 -16.484 5.977 1 97.56 13 MET B C 1
ATOM 1412 O O . MET B 1 13 ? -5.988 -15.516 5.562 1 97.56 13 MET B O 1
ATOM 1416 N N . THR B 1 14 ? -5.699 -17.203 7.012 1 96.5 14 THR B N 1
ATOM 1417 C CA . THR B 1 14 ? -6.848 -16.828 7.836 1 96.5 14 THR B CA 1
ATOM 1418 C C . THR B 1 14 ? -6.406 -16.516 9.258 1 96.5 14 THR B C 1
ATOM 1420 O O . THR B 1 14 ? -5.605 -17.234 9.852 1 96.5 14 THR B O 1
ATOM 1423 N N . ASP B 1 15 ? -6.945 -15.406 9.734 1 94.31 15 ASP B N 1
ATOM 1424 C CA . ASP B 1 15 ? -6.562 -15.016 11.086 1 94.31 15 ASP B CA 1
ATOM 1425 C C . ASP B 1 15 ? -7.691 -14.258 11.781 1 94.31 15 ASP B C 1
ATOM 1427 O O . ASP B 1 15 ? -8.664 -13.859 11.141 1 94.31 15 ASP B O 1
ATOM 1431 N N . LEU B 1 16 ? -7.52 -14.172 13.141 1 94.62 16 LEU B N 1
ATOM 1432 C CA . LEU B 1 16 ? -8.422 -13.391 13.977 1 94.62 16 LEU B CA 1
ATOM 1433 C C . LEU B 1 16 ? -7.863 -12 14.234 1 94.62 16 LEU B C 1
ATOM 1435 O O . LEU B 1 16 ? -6.668 -11.844 14.5 1 94.62 16 LEU B O 1
ATOM 1439 N N . VAL B 1 17 ? -8.719 -10.992 14.086 1 95.25 17 VAL B N 1
ATOM 1440 C CA . VAL B 1 17 ? -8.281 -9.641 14.406 1 95.25 17 VAL B CA 1
ATOM 1441 C C . VAL B 1 17 ? -8.156 -9.477 15.922 1 95.25 17 VAL B C 1
ATOM 1443 O O . VAL B 1 17 ? -9.148 -9.586 16.641 1 95.25 17 VAL B O 1
ATOM 1446 N N . LEU B 1 18 ? -7.008 -9.117 16.391 1 96.12 18 LEU B N 1
ATOM 1447 C CA . LEU B 1 18 ? -6.738 -8.992 17.828 1 96.12 18 LEU B CA 1
ATOM 1448 C C . LEU B 1 18 ? -6.738 -7.531 18.25 1 96.12 18 LEU B C 1
ATOM 1450 O O . LEU B 1 18 ? -6.562 -6.637 17.422 1 96.12 18 LEU B O 1
ATOM 1454 N N . PRO B 1 19 ? -6.91 -7.223 19.516 1 95.81 19 PRO B N 1
ATOM 1455 C CA . PRO B 1 19 ? -6.996 -5.848 20.016 1 95.81 19 PRO B CA 1
ATOM 1456 C C . PRO B 1 19 ? -5.754 -5.023 19.688 1 95.81 19 PRO B C 1
ATOM 1458 O O . PRO B 1 19 ? -5.859 -3.83 19.391 1 95.81 19 PRO B O 1
ATOM 1461 N N . SER B 1 20 ? -4.59 -5.637 19.672 1 94 20 SER B N 1
ATOM 1462 C CA . SER B 1 20 ? -3.334 -4.93 19.469 1 94 20 SER B CA 1
ATOM 1463 C C . SER B 1 20 ? -3.201 -4.461 18.016 1 94 20 SER B C 1
ATOM 1465 O O . SER B 1 20 ? -2.309 -3.676 17.688 1 94 20 SER B O 1
ATOM 1467 N N . GLU B 1 21 ? -4.098 -4.918 17.188 1 94.31 21 GLU B N 1
ATOM 1468 C CA . GLU B 1 21 ? -3.998 -4.633 15.766 1 94.31 21 GLU B CA 1
ATOM 1469 C C . GLU B 1 21 ? -5.027 -3.59 15.336 1 94.31 21 GLU B C 1
ATOM 1471 O O . GLU B 1 21 ? -5.168 -3.295 14.148 1 94.31 21 GLU B O 1
ATOM 1476 N N . THR B 1 22 ? -5.766 -3.102 16.266 1 94.25 22 THR B N 1
ATOM 1477 C CA . THR B 1 22 ? -6.934 -2.305 15.914 1 94.25 22 THR B CA 1
ATOM 1478 C C . THR B 1 22 ? -6.691 -0.828 16.219 1 94.25 22 THR B C 1
ATOM 1480 O O . THR B 1 22 ? -5.805 -0.486 17 1 94.25 22 THR B O 1
ATOM 1483 N N . ASN B 1 23 ? -7.449 0.021 15.508 1 89.38 23 ASN B N 1
ATOM 1484 C CA . ASN B 1 23 ? -7.477 1.455 15.781 1 89.38 23 ASN B CA 1
ATOM 1485 C C . ASN B 1 23 ? -8.438 1.796 16.906 1 89.38 23 ASN B C 1
ATOM 1487 O O . ASN B 1 23 ? -9.031 0.902 17.516 1 89.38 2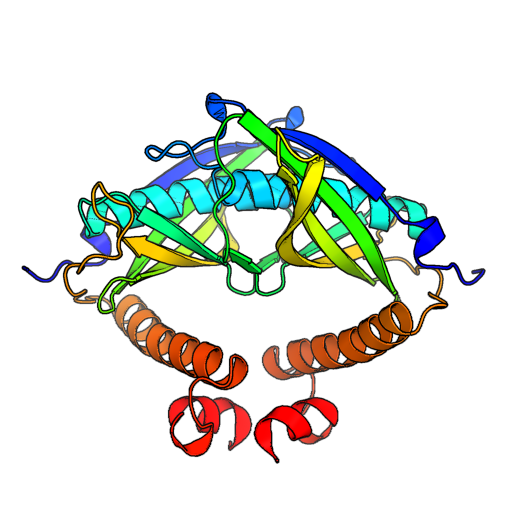3 ASN B O 1
ATOM 1491 N N . PRO B 1 24 ? -8.523 3.074 17.266 1 88.19 24 PRO B N 1
ATOM 1492 C CA . PRO B 1 24 ? -9.359 3.457 18.406 1 88.19 24 PRO B CA 1
ATOM 1493 C C . PRO B 1 24 ? -10.828 3.092 18.203 1 88.19 24 PRO B C 1
ATOM 1495 O O . PRO B 1 24 ? -11.586 3 19.172 1 88.19 24 PRO B O 1
ATOM 1498 N N . LEU B 1 25 ? -11.336 2.906 17 1 91.38 25 LEU B N 1
ATOM 1499 C CA . LEU B 1 25 ? -12.711 2.521 16.719 1 91.38 25 LEU B CA 1
ATOM 1500 C C . LEU B 1 25 ? -12.867 1.005 16.734 1 91.38 25 LEU B C 1
ATOM 1502 O O . LEU B 1 25 ? -13.914 0.479 16.344 1 91.38 25 LEU B O 1
ATOM 1506 N N . ASN B 1 26 ? -11.797 0.325 17.047 1 93.31 26 ASN B N 1
ATOM 1507 C CA . ASN B 1 26 ? -11.773 -1.129 17.172 1 93.31 26 ASN B CA 1
ATOM 1508 C C . ASN B 1 26 ? -11.844 -1.804 15.805 1 93.31 26 ASN B C 1
ATOM 1510 O O . ASN B 1 26 ? -12.477 -2.852 15.656 1 93.31 26 ASN B O 1
ATOM 1514 N N . ASN B 1 27 ? -11.32 -1.169 14.844 1 93.5 27 ASN B N 1
ATOM 1515 C CA . ASN B 1 27 ? -11.148 -1.767 13.531 1 93.5 27 ASN B CA 1
ATOM 1516 C C . ASN B 1 27 ? -9.68 -2.064 13.234 1 93.5 27 ASN B C 1
ATOM 1518 O O . ASN B 1 27 ? -8.789 -1.379 13.742 1 93.5 27 ASN B O 1
ATOM 1522 N N . LEU B 1 28 ? -9.477 -3.096 12.445 1 94.75 28 LEU B N 1
ATOM 1523 C CA . LEU B 1 28 ? -8.125 -3.457 12.023 1 94.75 28 LEU B CA 1
ATOM 1524 C C . LEU B 1 28 ? -7.414 -2.262 11.391 1 94.75 28 LEU B C 1
ATOM 1526 O O . LEU B 1 28 ? -7.965 -1.607 10.5 1 94.75 28 LEU B O 1
ATOM 1530 N N . PHE B 1 29 ? -6.199 -1.94 11.883 1 94.94 29 PHE B N 1
ATOM 1531 C CA . PHE B 1 29 ? -5.398 -0.881 11.281 1 94.94 29 PHE B CA 1
ATOM 1532 C C . PHE B 1 29 ? -5.059 -1.214 9.836 1 94.94 29 PHE B C 1
ATOM 1534 O O . PHE B 1 29 ? -4.68 -2.346 9.523 1 94.94 29 PHE B O 1
ATOM 1541 N N . GLY B 1 30 ? -5.129 -0.17 8.977 1 95 30 GLY B N 1
ATOM 1542 C CA . GLY B 1 30 ? -4.812 -0.38 7.574 1 95 30 GLY B CA 1
ATOM 1543 C C . GLY B 1 30 ? -3.426 -0.958 7.355 1 95 30 GLY B C 1
ATOM 1544 O O . GLY B 1 30 ? -3.236 -1.829 6.504 1 95 30 GLY B O 1
ATOM 1545 N N . GLY B 1 31 ? -2.494 -0.453 8.078 1 95.38 31 GLY B N 1
ATOM 1546 C CA . GLY B 1 31 ? -1.125 -0.929 7.953 1 95.38 31 GLY B CA 1
ATOM 1547 C C . GLY B 1 31 ? -0.97 -2.396 8.312 1 95.38 31 GLY B C 1
ATOM 1548 O O . GLY B 1 31 ? -0.165 -3.105 7.703 1 95.38 31 GLY B O 1
ATOM 1549 N N . GLU B 1 32 ? -1.686 -2.799 9.305 1 95.25 32 GLU B N 1
ATOM 1550 C CA . GLU B 1 32 ? -1.657 -4.211 9.672 1 95.25 32 GLU B CA 1
ATOM 1551 C C . GLU B 1 32 ? -2.197 -5.086 8.547 1 95.25 32 GLU B C 1
ATOM 1553 O O . GLU B 1 32 ? -1.648 -6.156 8.266 1 95.25 32 GLU B O 1
ATOM 1558 N N . LEU B 1 33 ? -3.275 -4.676 7.984 1 96.69 33 LEU B N 1
ATOM 1559 C CA . LEU B 1 33 ? -3.838 -5.41 6.855 1 96.69 33 LEU B CA 1
ATOM 1560 C C . LEU B 1 33 ? -2.863 -5.438 5.684 1 96.69 33 LEU B C 1
ATOM 1562 O O . LEU B 1 33 ? -2.678 -6.48 5.047 1 96.69 33 LEU B O 1
ATOM 1566 N N . LEU B 1 34 ? -2.223 -4.309 5.391 1 97.38 34 LEU B N 1
ATOM 1567 C CA . LEU B 1 34 ? -1.235 -4.223 4.32 1 97.38 34 LEU B CA 1
ATOM 1568 C C . LEU B 1 34 ? -0.101 -5.215 4.547 1 97.38 34 LEU B C 1
ATOM 1570 O O . LEU B 1 34 ? 0.361 -5.863 3.605 1 97.38 34 LEU B O 1
ATOM 1574 N N . ALA B 1 35 ? 0.309 -5.352 5.785 1 96.44 35 ALA B N 1
ATOM 1575 C CA . ALA B 1 35 ? 1.379 -6.289 6.117 1 96.44 35 ALA B CA 1
ATOM 1576 C C . ALA B 1 35 ? 0.933 -7.73 5.902 1 96.44 35 ALA B C 1
ATOM 1578 O O . ALA B 1 35 ? 1.697 -8.555 5.391 1 96.44 35 ALA B O 1
ATOM 1579 N N . ARG B 1 36 ? -0.265 -8.023 6.293 1 96.31 36 ARG B N 1
ATOM 1580 C CA . ARG B 1 36 ? -0.802 -9.359 6.066 1 96.31 36 ARG B CA 1
ATOM 1581 C C . ARG B 1 36 ? -0.874 -9.68 4.578 1 96.31 36 ARG B C 1
ATOM 1583 O O . ARG B 1 36 ? -0.523 -10.789 4.156 1 96.31 36 ARG B O 1
ATOM 1590 N N . MET B 1 37 ? -1.34 -8.742 3.84 1 97.75 37 MET B N 1
ATOM 1591 C CA . MET B 1 37 ? -1.428 -8.922 2.393 1 97.75 37 MET B CA 1
ATOM 1592 C C . MET B 1 37 ? -0.05 -9.172 1.79 1 97.75 37 MET B C 1
ATOM 1594 O O . MET B 1 37 ? 0.109 -10.039 0.929 1 97.75 37 MET B O 1
ATOM 1598 N N . ASP B 1 38 ? 0.895 -8.422 2.225 1 97.94 38 ASP B N 1
ATOM 1599 C CA . ASP B 1 38 ? 2.254 -8.57 1.713 1 97.94 38 ASP B CA 1
ATOM 1600 C C . ASP B 1 38 ? 2.803 -9.969 2.004 1 97.94 38 ASP B C 1
ATOM 1602 O O . ASP B 1 38 ? 3.492 -10.555 1.168 1 97.94 38 ASP B O 1
ATOM 1606 N N . ARG B 1 39 ? 2.537 -10.438 3.191 1 96.19 39 ARG B N 1
ATOM 1607 C CA . ARG B 1 39 ? 2.994 -11.773 3.559 1 96.19 39 ARG B CA 1
ATOM 1608 C C . ARG B 1 39 ? 2.375 -12.836 2.654 1 96.19 39 ARG B C 1
ATOM 1610 O O . ARG B 1 39 ? 3.078 -13.695 2.125 1 96.19 39 ARG B O 1
ATOM 1617 N N . ALA B 1 40 ? 1.105 -12.727 2.49 1 98.12 40 ALA B N 1
ATOM 1618 C CA . ALA B 1 40 ? 0.419 -13.68 1.617 1 98.12 40 ALA B CA 1
ATOM 1619 C C . ALA B 1 40 ? 0.95 -13.594 0.189 1 98.12 40 ALA B C 1
ATOM 1621 O O . ALA B 1 40 ? 1.18 -14.617 -0.457 1 98.12 40 ALA B O 1
ATOM 1622 N N . ALA B 1 41 ? 1.128 -12.398 -0.271 1 98.44 41 ALA B N 1
ATOM 1623 C CA . ALA B 1 41 ? 1.615 -12.18 -1.63 1 98.44 41 ALA B CA 1
ATOM 1624 C C . ALA B 1 41 ? 3.031 -12.719 -1.799 1 98.44 41 ALA B C 1
ATOM 1626 O O . ALA B 1 41 ? 3.365 -13.289 -2.842 1 98.44 41 ALA B O 1
ATOM 1627 N N . SER B 1 42 ? 3.83 -12.5 -0.808 1 97.81 42 SER B N 1
ATOM 1628 C CA . SER B 1 42 ? 5.203 -12.984 -0.846 1 97.81 42 SER B CA 1
ATOM 1629 C C . SER B 1 42 ? 5.25 -14.508 -0.963 1 97.81 42 SER B C 1
ATOM 1631 O O . SER B 1 42 ? 6.039 -15.055 -1.735 1 97.81 42 SER B O 1
ATOM 1633 N N . ILE B 1 43 ? 4.422 -15.156 -0.237 1 97.88 43 ILE B N 1
ATOM 1634 C CA . ILE B 1 43 ? 4.355 -16.609 -0.288 1 97.88 43 ILE B CA 1
ATOM 1635 C C . ILE B 1 43 ? 3.912 -17.062 -1.679 1 97.88 43 ILE B C 1
ATOM 1637 O O . ILE B 1 43 ? 4.504 -17.969 -2.264 1 97.88 43 ILE B O 1
ATOM 1641 N N . ALA B 1 44 ? 2.902 -16.406 -2.215 1 98.75 44 ALA B N 1
ATOM 1642 C CA . ALA B 1 44 ? 2.42 -16.75 -3.553 1 98.75 44 ALA B CA 1
ATOM 1643 C C . ALA B 1 44 ? 3.525 -16.578 -4.594 1 98.75 44 ALA B C 1
ATOM 1645 O O . ALA B 1 44 ? 3.709 -17.438 -5.453 1 98.75 44 ALA B O 1
ATOM 1646 N N . ALA B 1 45 ? 4.203 -15.477 -4.52 1 98.5 45 ALA B N 1
ATOM 1647 C CA . ALA B 1 45 ? 5.293 -15.203 -5.453 1 98.5 45 ALA B CA 1
ATOM 1648 C C . ALA B 1 45 ? 6.371 -16.281 -5.371 1 98.5 45 ALA B C 1
ATOM 1650 O O . ALA B 1 45 ? 6.867 -16.75 -6.398 1 98.5 45 ALA B O 1
ATOM 1651 N N . ARG B 1 46 ? 6.684 -16.625 -4.172 1 97.31 46 ARG B N 1
ATOM 1652 C CA . ARG B 1 46 ? 7.703 -17.656 -3.959 1 97.31 46 ARG B CA 1
ATOM 1653 C C . ARG B 1 46 ? 7.246 -19 -4.5 1 97.31 46 ARG B C 1
ATOM 1655 O O . ARG B 1 46 ? 8.039 -19.734 -5.105 1 97.31 46 ARG B O 1
ATOM 1662 N N . ARG B 1 47 ? 6.02 -19.359 -4.254 1 98.19 47 ARG B N 1
ATOM 1663 C CA . ARG B 1 47 ? 5.465 -20.625 -4.742 1 98.19 47 ARG B CA 1
ATOM 1664 C C . ARG B 1 47 ? 5.547 -20.703 -6.262 1 98.19 47 ARG B C 1
ATOM 1666 O O . ARG B 1 47 ? 5.836 -21.766 -6.812 1 98.19 47 ARG B O 1
ATOM 1673 N N . HIS B 1 48 ? 5.324 -19.656 -6.898 1 98.56 48 HIS B N 1
ATOM 1674 C CA . HIS B 1 48 ? 5.332 -19.641 -8.359 1 98.56 48 HIS B CA 1
ATOM 1675 C C . HIS B 1 48 ? 6.758 -19.672 -8.898 1 98.56 48 HIS B C 1
ATOM 1677 O O . HIS B 1 48 ? 7.062 -20.453 -9.805 1 98.56 48 HIS B O 1
ATOM 1683 N N . SER B 1 49 ? 7.617 -18.875 -8.359 1 97.62 49 SER B N 1
ATOM 1684 C CA . SER B 1 49 ? 8.938 -18.656 -8.93 1 97.62 49 SER B CA 1
ATOM 1685 C C . SER B 1 49 ? 9.945 -19.672 -8.406 1 97.62 49 SER B C 1
ATOM 1687 O O . SER B 1 49 ? 1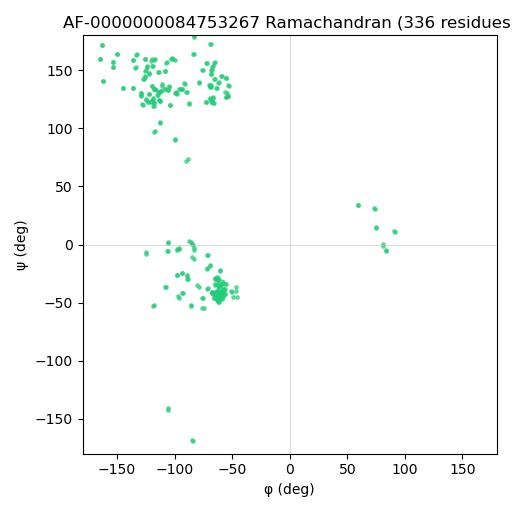0.953 -19.953 -9.055 1 97.62 49 SER B O 1
ATOM 1689 N N . ARG B 1 50 ? 9.711 -20.125 -7.18 1 96.12 50 ARG B N 1
ATOM 1690 C CA . ARG B 1 50 ? 10.648 -20.969 -6.461 1 96.12 50 ARG B CA 1
ATOM 1691 C C . ARG B 1 50 ? 12 -20.281 -6.289 1 96.12 50 ARG B C 1
ATOM 1693 O O . ARG B 1 50 ? 13.047 -20.922 -6.418 1 96.12 50 ARG B O 1
ATOM 1700 N N . ARG B 1 51 ? 11.875 -18.953 -6.125 1 95.38 51 ARG B N 1
ATOM 1701 C CA . ARG B 1 51 ? 13.016 -18.078 -5.891 1 95.38 51 ARG B CA 1
ATOM 1702 C C . ARG B 1 51 ? 12.742 -17.125 -4.727 1 95.38 51 ARG B C 1
ATOM 1704 O O . ARG B 1 51 ? 11.609 -17.031 -4.246 1 95.38 51 ARG B O 1
ATOM 1711 N N . ILE B 1 52 ? 13.859 -16.547 -4.262 1 94.88 52 ILE B N 1
ATOM 1712 C CA . ILE B 1 52 ? 13.656 -15.414 -3.369 1 94.88 52 ILE B CA 1
ATOM 1713 C C . ILE B 1 52 ? 12.969 -14.281 -4.129 1 94.88 52 ILE B C 1
ATOM 1715 O O . ILE B 1 52 ? 13.312 -14 -5.281 1 94.88 52 ILE B O 1
ATOM 1719 N N . THR B 1 53 ? 12.016 -13.742 -3.494 1 96.56 53 THR B N 1
ATOM 1720 C CA . THR B 1 53 ? 11.297 -12.633 -4.125 1 96.56 53 THR B CA 1
ATOM 1721 C C . THR B 1 53 ? 11.281 -11.414 -3.213 1 96.56 53 THR B C 1
ATOM 1723 O O . THR B 1 53 ? 11.336 -11.547 -1.988 1 96.56 53 THR B O 1
ATOM 1726 N N . VAL B 1 54 ? 11.266 -10.211 -3.795 1 95.94 54 VAL B N 1
ATOM 1727 C CA . VAL B 1 54 ? 11.211 -8.945 -3.074 1 95.94 54 VAL B CA 1
ATOM 1728 C C . VAL B 1 54 ? 10.031 -8.117 -3.582 1 95.94 54 VAL B C 1
ATOM 1730 O O . VAL B 1 54 ? 9.695 -8.164 -4.766 1 95.94 54 VAL B O 1
ATOM 1733 N N . THR B 1 55 ? 9.445 -7.43 -2.648 1 96.38 55 THR B N 1
ATOM 1734 C CA . THR B 1 55 ? 8.352 -6.543 -3.047 1 96.38 55 THR B CA 1
ATOM 1735 C C . THR B 1 55 ? 8.883 -5.387 -3.891 1 96.38 55 THR B C 1
ATOM 1737 O O . THR B 1 55 ? 9.789 -4.664 -3.467 1 96.38 55 THR B O 1
ATOM 1740 N N . ALA B 1 56 ? 8.328 -5.27 -5.066 1 95.38 56 ALA B N 1
ATOM 1741 C CA . ALA B 1 56 ? 8.719 -4.168 -5.941 1 95.38 56 ALA B CA 1
ATOM 1742 C C . ALA B 1 56 ? 7.789 -2.973 -5.762 1 95.38 56 ALA B C 1
ATOM 1744 O O . ALA B 1 56 ? 8.242 -1.829 -5.68 1 95.38 56 ALA B O 1
ATOM 1745 N N . SER B 1 57 ? 6.512 -3.27 -5.652 1 94.75 57 SER B N 1
ATOM 1746 C CA . SER B 1 57 ? 5.559 -2.17 -5.523 1 94.75 57 SER B CA 1
ATOM 1747 C C . SER B 1 57 ? 4.199 -2.67 -5.047 1 94.75 57 SER B C 1
ATOM 1749 O O . SER B 1 57 ? 3.92 -3.869 -5.098 1 94.75 57 SER B O 1
ATOM 1751 N N . VAL B 1 58 ? 3.492 -1.725 -4.539 1 94.94 58 VAL B N 1
ATOM 1752 C CA . VAL B 1 58 ? 2.094 -1.895 -4.16 1 94.94 58 VAL B CA 1
ATOM 1753 C C . VAL B 1 58 ? 1.219 -0.948 -4.98 1 94.94 58 VAL B C 1
ATOM 1755 O O . VAL B 1 58 ? 1.432 0.266 -4.973 1 94.94 58 VAL B O 1
ATOM 1758 N N . ASN B 1 59 ? 0.287 -1.573 -5.758 1 87.88 59 ASN B N 1
ATOM 1759 C CA . ASN B 1 59 ? -0.673 -0.742 -6.477 1 87.88 59 ASN B CA 1
ATOM 1760 C C . ASN B 1 59 ? -1.65 -0.062 -5.52 1 87.88 59 ASN B C 1
ATOM 1762 O O . ASN B 1 59 ? -1.684 -0.376 -4.332 1 87.88 59 ASN B O 1
ATOM 1766 N N . HIS B 1 60 ? -2.428 0.802 -6.078 1 85 60 HIS B N 1
ATOM 1767 C CA . HIS B 1 60 ? -3.404 1.528 -5.273 1 85 60 HIS B CA 1
ATOM 1768 C C . HIS B 1 60 ? -4.312 0.571 -4.512 1 85 60 HIS B C 1
ATOM 1770 O O . HIS B 1 60 ? -4.828 -0.392 -5.082 1 85 60 HIS B O 1
ATOM 1776 N N . VAL B 1 61 ? -4.375 0.799 -3.211 1 92.88 61 VAL B N 1
ATOM 1777 C CA . VAL B 1 61 ? -5.238 0.008 -2.338 1 92.88 61 VAL B CA 1
ATOM 1778 C C . VAL B 1 61 ? -6.273 0.915 -1.674 1 92.88 61 VAL B C 1
ATOM 1780 O O . VAL B 1 61 ? -5.914 1.899 -1.021 1 92.88 61 VAL B O 1
ATOM 1783 N N . ALA B 1 62 ? -7.539 0.533 -1.846 1 92.31 62 ALA B N 1
ATOM 1784 C CA . ALA B 1 62 ? -8.617 1.244 -1.173 1 92.31 62 ALA B CA 1
ATOM 1785 C C . ALA B 1 62 ? -9.211 0.406 -0.041 1 92.31 62 ALA B C 1
ATOM 1787 O O . ALA B 1 62 ? -9.406 -0.801 -0.194 1 92.31 62 ALA B O 1
ATOM 1788 N N . PHE B 1 63 ? -9.375 1.057 1.048 1 93.56 63 PHE B N 1
ATOM 1789 C CA . PHE B 1 63 ? -9.984 0.391 2.193 1 93.56 63 PHE B CA 1
ATOM 1790 C C . PHE B 1 63 ? -11.461 0.753 2.309 1 93.56 63 PHE B C 1
ATOM 1792 O O . PHE B 1 63 ? -11.836 1.58 3.143 1 93.56 63 PHE B O 1
ATOM 1799 N N . ASN B 1 64 ? -12.273 -0.019 1.69 1 87.62 64 ASN B N 1
ATOM 1800 C CA . ASN B 1 64 ? -13.68 0.314 1.5 1 87.62 64 ASN B CA 1
ATOM 1801 C C . ASN B 1 64 ? -14.539 -0.191 2.656 1 87.62 64 ASN B C 1
ATOM 1803 O O . ASN B 1 64 ? -15.648 0.302 2.875 1 87.62 64 ASN B O 1
ATOM 1807 N N . ARG B 1 65 ? -14.117 -1.202 3.295 1 91.69 65 ARG B N 1
ATOM 1808 C CA . ARG B 1 65 ? -14.883 -1.802 4.387 1 91.69 65 ARG B CA 1
ATOM 1809 C C . ARG B 1 65 ? -14.008 -1.982 5.625 1 91.69 65 ARG B C 1
ATOM 1811 O O . ARG B 1 65 ? -12.914 -2.545 5.547 1 91.69 65 ARG B O 1
ATOM 1818 N N . ALA B 1 66 ? -14.586 -1.511 6.684 1 91.94 66 ALA B N 1
ATOM 1819 C CA . ALA B 1 66 ? -13.891 -1.711 7.949 1 91.94 66 ALA B CA 1
ATOM 1820 C C . ALA B 1 66 ? -13.875 -3.186 8.344 1 91.94 66 ALA B C 1
ATOM 1822 O O . ALA B 1 66 ? -14.797 -3.932 8.008 1 91.94 66 ALA B O 1
ATOM 1823 N N . VAL B 1 67 ? -12.805 -3.611 9 1 93.69 67 VAL B N 1
ATOM 1824 C CA . VAL B 1 67 ? -12.68 -4.965 9.523 1 93.69 67 VAL B CA 1
ATOM 1825 C C . VAL B 1 67 ? -12.688 -4.93 11.047 1 93.69 67 VAL B C 1
ATOM 1827 O O . VAL B 1 67 ? -11.656 -4.672 11.672 1 93.69 67 VAL B O 1
ATOM 1830 N N . PRO B 1 68 ? -13.75 -5.305 11.695 1 93.31 68 PRO B N 1
ATOM 1831 C CA . PRO B 1 68 ? -13.914 -5.125 13.141 1 93.31 68 PRO B CA 1
ATOM 1832 C C . PRO B 1 68 ? -13.039 -6.078 13.953 1 93.31 68 PRO B C 1
ATOM 1834 O O . PRO B 1 68 ? -12.711 -7.172 13.484 1 93.31 68 PRO B O 1
ATOM 1837 N N . LEU B 1 69 ? -12.812 -5.594 15.164 1 94.5 69 LEU B N 1
ATOM 1838 C CA . LEU B 1 69 ? -12.18 -6.441 16.172 1 94.5 69 LEU B CA 1
ATOM 1839 C C . LEU B 1 69 ? -12.922 -7.762 16.312 1 94.5 69 LEU B C 1
ATOM 1841 O O . LEU B 1 69 ? -14.156 -7.785 16.328 1 94.5 69 LEU B O 1
ATOM 1845 N N . GLY B 1 70 ? -12.117 -8.828 16.391 1 92.44 70 GLY B N 1
ATOM 1846 C CA . GLY B 1 70 ? -12.703 -10.141 16.625 1 92.44 70 GLY B CA 1
ATOM 1847 C C . GLY B 1 70 ? -13.195 -10.805 15.352 1 92.44 70 GLY B C 1
ATOM 1848 O O . GLY B 1 70 ? -13.578 -11.977 15.367 1 92.44 70 GLY B O 1
ATOM 1849 N N . SER B 1 71 ? -13.141 -10.109 14.25 1 92.56 71 SER B N 1
ATOM 1850 C CA . SER B 1 71 ? -13.555 -10.711 12.984 1 92.56 71 SER B CA 1
ATOM 1851 C C . SER B 1 71 ? -12.492 -11.672 12.461 1 92.56 71 SER B C 1
ATOM 1853 O O . SER B 1 71 ? -11.312 -11.523 12.773 1 92.56 71 SER B O 1
ATOM 1855 N N . VAL B 1 72 ? -13.023 -12.641 11.758 1 95.12 72 VAL B N 1
ATOM 1856 C CA . VAL B 1 72 ? -12.133 -13.531 11.023 1 95.12 72 VAL B CA 1
ATOM 1857 C C . VAL B 1 72 ? -11.836 -12.945 9.641 1 95.12 72 VAL B C 1
ATOM 1859 O O . VAL B 1 72 ? -12.758 -12.688 8.859 1 95.12 72 VAL B O 1
ATOM 1862 N N . VAL B 1 73 ? -10.547 -12.734 9.383 1 95.94 73 VAL B N 1
ATOM 1863 C CA . VAL B 1 73 ? -10.117 -12.172 8.109 1 95.94 73 VAL B CA 1
ATOM 1864 C C . VAL B 1 73 ? -9.352 -13.227 7.316 1 95.94 73 VAL B C 1
ATOM 1866 O O . VAL B 1 73 ? -8.469 -13.898 7.852 1 95.94 73 VAL B O 1
ATOM 1869 N N . THR B 1 74 ? -9.703 -13.383 6.027 1 97.5 74 THR B N 1
ATOM 1870 C CA . THR B 1 74 ? -9.008 -14.289 5.121 1 97.5 74 THR B CA 1
ATOM 1871 C C . THR B 1 74 ? -8.383 -13.523 3.965 1 97.5 74 THR B C 1
ATOM 1873 O O . THR B 1 74 ? -9.07 -12.781 3.258 1 97.5 74 THR B O 1
ATOM 1876 N N . VAL B 1 75 ? -7.082 -13.648 3.814 1 98 75 VAL B N 1
ATOM 1877 C CA . VAL B 1 75 ? -6.336 -13.062 2.707 1 98 75 VAL B CA 1
ATOM 1878 C C . VAL B 1 75 ? -5.98 -14.141 1.689 1 98 75 VAL B C 1
ATOM 1880 O O . VAL B 1 75 ? -5.324 -15.125 2.027 1 98 75 VAL B O 1
ATOM 1883 N N . GLU B 1 76 ? -6.445 -13.969 0.49 1 98.44 76 GLU B N 1
ATOM 1884 C CA . GLU B 1 76 ? -6.148 -14.891 -0.599 1 98.44 76 GLU B CA 1
ATOM 1885 C C . GLU B 1 76 ? -5.289 -14.219 -1.67 1 98.44 76 GLU B C 1
ATOM 1887 O O . GLU B 1 76 ? -5.688 -13.203 -2.242 1 98.44 76 GLU B O 1
ATOM 1892 N N . ALA B 1 77 ? -4.191 -14.859 -1.921 1 98.75 77 ALA B N 1
ATOM 1893 C CA . ALA B 1 77 ? -3.268 -14.289 -2.898 1 98.75 77 ALA B CA 1
ATOM 1894 C C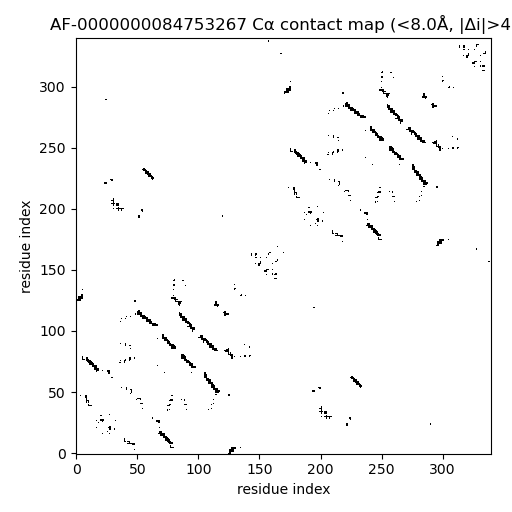 . ALA B 1 77 ? -2.904 -15.312 -3.969 1 98.75 77 ALA B C 1
ATOM 1896 O O . ALA B 1 77 ? -2.756 -16.5 -3.676 1 98.75 77 ALA B O 1
ATOM 1897 N N . ALA B 1 78 ? -2.773 -14.852 -5.188 1 98.75 78 ALA B N 1
ATOM 1898 C CA . ALA B 1 78 ? -2.279 -15.68 -6.281 1 98.75 78 ALA B CA 1
ATOM 1899 C C . ALA B 1 78 ? -1.627 -14.828 -7.367 1 98.75 78 ALA B C 1
ATOM 1901 O O . ALA B 1 78 ? -2.01 -13.672 -7.57 1 98.75 78 ALA B O 1
ATOM 1902 N N . VAL B 1 79 ? -0.715 -15.445 -8.047 1 98.81 79 VAL B N 1
ATOM 1903 C CA . VAL B 1 79 ? -0.092 -14.742 -9.164 1 98.81 79 VAL B CA 1
ATOM 1904 C C . VAL B 1 79 ? -1.119 -14.516 -10.273 1 98.81 79 VAL B C 1
ATOM 1906 O O . VAL B 1 79 ? -1.815 -15.453 -10.68 1 98.81 79 VAL B O 1
ATOM 1909 N N . SER B 1 80 ? -1.236 -13.289 -10.672 1 98.56 80 SER B N 1
ATOM 1910 C CA . SER B 1 80 ? -2.172 -12.977 -11.742 1 98.56 80 SER B CA 1
ATOM 1911 C C . SER B 1 80 ? -1.458 -12.875 -13.086 1 98.56 80 SER B C 1
ATOM 1913 O O . SER B 1 80 ? -2.074 -13.07 -14.141 1 98.56 80 SER B O 1
ATOM 1915 N N . ARG B 1 81 ? -0.235 -12.555 -13 1 98.31 81 ARG B N 1
ATOM 1916 C CA . ARG B 1 81 ? 0.581 -12.555 -14.211 1 98.31 81 ARG B CA 1
ATOM 1917 C C . ARG B 1 81 ? 2.066 -12.586 -13.867 1 98.31 81 ARG B C 1
ATOM 1919 O O . ARG B 1 81 ? 2.5 -11.969 -12.898 1 98.31 81 ARG B O 1
ATOM 1926 N N . SER B 1 82 ? 2.75 -13.336 -14.656 1 98.44 82 SER B N 1
ATOM 1927 C CA . SER B 1 82 ? 4.207 -13.32 -14.594 1 98.44 82 SER B CA 1
ATOM 1928 C C . SER B 1 82 ? 4.809 -12.68 -15.836 1 98.44 82 SER B C 1
ATOM 1930 O O . SER B 1 82 ? 4.309 -12.883 -16.953 1 98.44 82 SER B O 1
ATOM 1932 N N . PHE B 1 83 ? 5.766 -11.875 -15.664 1 96.81 83 PHE B N 1
ATOM 1933 C CA . PHE B 1 83 ? 6.531 -11.297 -16.766 1 96.81 83 PHE B CA 1
ATOM 1934 C C . PHE B 1 83 ? 7.906 -11.945 -16.875 1 96.81 83 PHE B C 1
ATOM 1936 O O . PHE B 1 83 ? 8.023 -13.172 -16.812 1 96.81 83 PHE B O 1
ATOM 1943 N N . LYS B 1 84 ? 8.938 -11.172 -17.156 1 96.62 84 LYS B N 1
ATOM 1944 C CA . LYS B 1 84 ? 10.25 -11.797 -17.312 1 96.62 84 LYS B CA 1
ATOM 1945 C C . LYS B 1 84 ? 10.836 -12.164 -15.945 1 96.62 84 LYS B C 1
ATOM 1947 O O . LYS B 1 84 ? 11.219 -13.312 -15.719 1 96.62 84 LYS B O 1
ATOM 1952 N N . THR B 1 85 ? 10.914 -11.156 -15.078 1 97.81 85 THR B N 1
ATOM 1953 C CA . THR B 1 85 ? 11.508 -11.383 -13.766 1 97.81 85 THR B CA 1
ATOM 1954 C C . THR B 1 85 ? 10.547 -10.969 -12.656 1 97.81 85 THR B C 1
ATOM 1956 O O . THR B 1 85 ? 10.812 -11.211 -11.477 1 97.81 85 THR B O 1
ATOM 1959 N N . SER B 1 86 ? 9.445 -10.367 -13.031 1 97.56 86 SER B N 1
ATOM 1960 C CA . SER B 1 86 ? 8.492 -9.844 -12.055 1 97.56 86 SER B CA 1
ATOM 1961 C C . SER B 1 86 ? 7.141 -10.539 -12.172 1 97.56 86 SER B C 1
ATOM 1963 O O . SER B 1 86 ? 6.852 -11.18 -13.188 1 97.56 86 SER B O 1
ATOM 1965 N N . MET B 1 87 ? 6.402 -10.469 -11.148 1 98.44 87 MET B N 1
ATOM 1966 C CA . MET B 1 87 ? 5.082 -11.086 -11.047 1 98.44 87 MET B CA 1
ATOM 1967 C C . MET B 1 87 ? 4.082 -10.133 -10.406 1 98.44 87 MET B C 1
ATOM 1969 O O . MET B 1 87 ? 4.398 -9.461 -9.43 1 98.44 87 MET B O 1
ATOM 1973 N N . GLU B 1 88 ? 2.945 -10.055 -10.992 1 98.44 88 GLU B N 1
ATOM 1974 C CA . GLU B 1 88 ? 1.821 -9.398 -10.328 1 98.44 88 GLU B CA 1
ATOM 1975 C C . GLU B 1 88 ? 1.019 -10.398 -9.492 1 98.44 88 GLU B C 1
ATOM 1977 O O . GLU B 1 88 ? 0.709 -11.5 -9.961 1 98.44 88 GLU B O 1
ATOM 1982 N N . ILE B 1 89 ? 0.748 -10.039 -8.266 1 98.69 89 ILE B N 1
ATOM 1983 C CA . ILE B 1 89 ? -0.056 -10.852 -7.355 1 98.69 89 ILE B CA 1
ATOM 1984 C C . ILE B 1 89 ? -1.376 -10.141 -7.062 1 98.69 89 ILE B C 1
ATOM 1986 O O . ILE B 1 89 ? -1.383 -8.977 -6.641 1 98.69 89 ILE B O 1
ATOM 1990 N N . PHE B 1 90 ? -2.42 -10.82 -7.332 1 98.5 90 PHE B N 1
ATOM 1991 C CA . PHE B 1 90 ? -3.74 -10.32 -6.973 1 98.5 90 PHE B CA 1
ATOM 1992 C C . PHE B 1 90 ? -4.172 -10.852 -5.613 1 98.5 90 PHE B C 1
ATOM 1994 O O . PHE B 1 90 ? -4.023 -12.047 -5.332 1 98.5 90 PHE B O 1
ATOM 2001 N N . ILE B 1 91 ? -4.688 -9.961 -4.781 1 98.25 91 ILE B N 1
ATOM 2002 C CA . ILE B 1 91 ? -5.027 -10.32 -3.406 1 98.25 91 ILE B CA 1
ATOM 2003 C C . ILE B 1 91 ? -6.488 -9.984 -3.131 1 98.25 91 ILE B C 1
ATOM 2005 O O . ILE B 1 91 ? -6.93 -8.852 -3.369 1 98.25 91 ILE B O 1
ATOM 2009 N N . ASP B 1 92 ? -7.172 -10.969 -2.707 1 97.5 92 ASP B N 1
ATOM 2010 C CA . ASP B 1 92 ? -8.531 -10.789 -2.219 1 97.5 92 ASP B CA 1
ATOM 2011 C C . ASP B 1 92 ? -8.594 -10.891 -0.697 1 97.5 92 ASP B C 1
ATOM 2013 O O . ASP B 1 92 ? -8.031 -11.828 -0.112 1 97.5 92 ASP B O 1
ATOM 2017 N N . VAL B 1 93 ? -9.273 -9.945 -0.075 1 97.69 93 VAL B N 1
ATOM 2018 C CA . VAL B 1 93 ? -9.445 -9.969 1.374 1 97.69 93 VAL B CA 1
ATOM 2019 C C . VAL B 1 93 ? -10.922 -10.164 1.719 1 97.69 93 VAL B C 1
ATOM 2021 O O . VAL B 1 93 ? -11.773 -9.414 1.244 1 97.69 93 VAL B O 1
ATOM 2024 N N . TRP B 1 94 ? -11.141 -11.141 2.576 1 96.88 94 TRP B N 1
ATOM 2025 C CA . TRP B 1 94 ? -12.5 -11.492 2.959 1 96.88 94 TRP B CA 1
ATOM 2026 C C . TRP B 1 94 ? -12.688 -11.391 4.469 1 96.88 94 TRP B C 1
ATOM 2028 O O . TRP B 1 94 ? -11.766 -11.688 5.234 1 96.88 94 TRP B O 1
ATOM 2038 N N . ILE B 1 95 ? -13.891 -11.023 4.793 1 95.5 95 ILE B N 1
ATOM 2039 C CA . ILE B 1 95 ? -14.312 -11.047 6.191 1 95.5 95 ILE B CA 1
ATOM 2040 C C . ILE B 1 95 ? -15.453 -12.039 6.367 1 95.5 95 ILE B C 1
ATOM 2042 O O . ILE B 1 95 ? -16.391 -12.078 5.555 1 95.5 95 ILE B O 1
ATOM 2046 N N . GLU B 1 96 ? -15.297 -12.836 7.41 1 91.69 96 GLU B N 1
ATOM 2047 C CA . GLU B 1 96 ? -16.297 -13.852 7.691 1 91.69 96 GLU B CA 1
ATOM 2048 C C . GLU B 1 96 ? -17.266 -13.391 8.773 1 91.69 96 GLU B C 1
ATOM 2050 O O . GLU B 1 96 ? -16.844 -12.875 9.812 1 91.69 96 GLU B O 1
ATOM 2055 N N . ASP B 1 97 ? -18.547 -13.547 8.445 1 81.75 97 ASP B N 1
ATOM 2056 C CA . ASP B 1 97 ? -19.562 -13.258 9.461 1 81.75 97 ASP B CA 1
ATOM 2057 C C . ASP B 1 97 ? -19.531 -14.305 10.57 1 81.75 97 ASP B C 1
ATOM 2059 O O . ASP B 1 97 ? -19.625 -15.5 10.312 1 81.75 97 ASP B O 1
ATOM 2063 N N . ARG B 1 98 ? -19.406 -13.859 11.75 1 77.06 98 ARG B N 1
ATOM 2064 C CA . ARG B 1 98 ? -19.266 -14.75 12.898 1 77.06 98 ARG B CA 1
ATOM 2065 C C . ARG B 1 98 ? -20.5 -15.617 13.07 1 77.06 98 ARG B C 1
ATOM 2067 O O . ARG B 1 98 ? -20.422 -16.734 13.586 1 77.06 98 ARG B O 1
ATOM 2074 N N . PHE B 1 99 ? -21.594 -15.141 12.703 1 79.75 99 PHE B N 1
ATOM 2075 C CA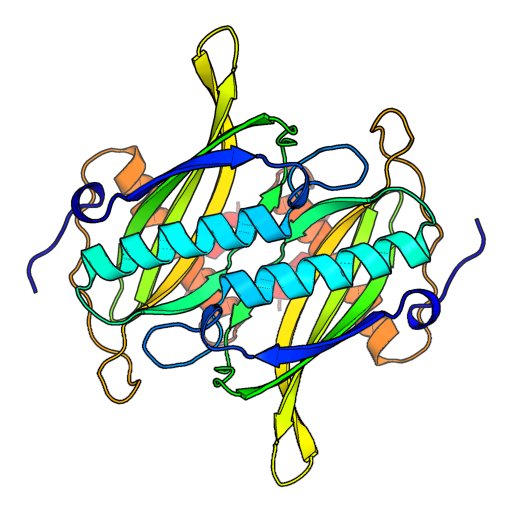 . PHE B 1 99 ? -22.844 -15.844 12.969 1 79.75 99 PHE B CA 1
ATOM 2076 C C . PHE B 1 99 ? -23.281 -16.672 11.766 1 79.75 99 PHE B C 1
ATOM 2078 O O . PHE B 1 99 ? -23.625 -17.844 11.906 1 79.75 99 PHE B O 1
ATOM 2085 N N . THR B 1 100 ? -23.219 -16.094 10.617 1 82.69 100 THR B N 1
ATOM 2086 C CA . THR B 1 100 ? -23.766 -16.75 9.43 1 82.69 100 THR B CA 1
ATOM 2087 C C . THR B 1 100 ? -22.688 -17.547 8.703 1 82.69 100 THR B C 1
ATOM 2089 O O . THR B 1 100 ? -23 -18.438 7.914 1 82.69 100 THR B O 1
ATOM 2092 N N . GLY B 1 101 ? -21.422 -17.156 8.898 1 83.62 101 GLY B N 1
ATOM 2093 C CA . GLY B 1 101 ? -20.328 -17.766 8.172 1 83.62 101 GLY B CA 1
ATOM 2094 C C . GLY B 1 101 ? -20.156 -17.203 6.773 1 83.62 101 GLY B C 1
ATOM 2095 O O . GLY B 1 101 ? -19.266 -17.625 6.035 1 83.62 101 GLY B O 1
ATOM 2096 N N . GLU B 1 102 ? -21 -16.328 6.492 1 88.75 102 GLU B N 1
ATOM 2097 C CA . GLU B 1 102 ? -20.922 -15.711 5.172 1 88.75 102 GLU B CA 1
ATOM 2098 C C . GLU B 1 102 ? -19.672 -14.836 5.047 1 88.75 102 GLU B C 1
ATOM 2100 O O . GLU B 1 102 ? -19.312 -14.125 5.984 1 88.75 102 GLU B O 1
ATOM 2105 N N . ARG B 1 103 ? -19.016 -14.992 3.824 1 92.19 103 ARG B N 1
ATOM 2106 C CA . ARG B 1 103 ? -17.828 -14.195 3.559 1 92.19 103 ARG B CA 1
ATOM 2107 C C . ARG B 1 103 ? -18.156 -12.984 2.697 1 92.19 103 ARG B C 1
ATOM 2109 O O . ARG B 1 103 ? -18.938 -13.078 1.748 1 92.19 103 ARG B O 1
ATOM 2116 N N . THR B 1 104 ? -17.688 -11.891 3.154 1 93.38 104 THR B N 1
ATOM 2117 C CA . THR B 1 104 ? -17.828 -10.664 2.373 1 93.38 104 THR B CA 1
ATOM 2118 C C . THR B 1 104 ? -16.453 -10.086 2.035 1 93.38 104 THR B C 1
ATOM 2120 O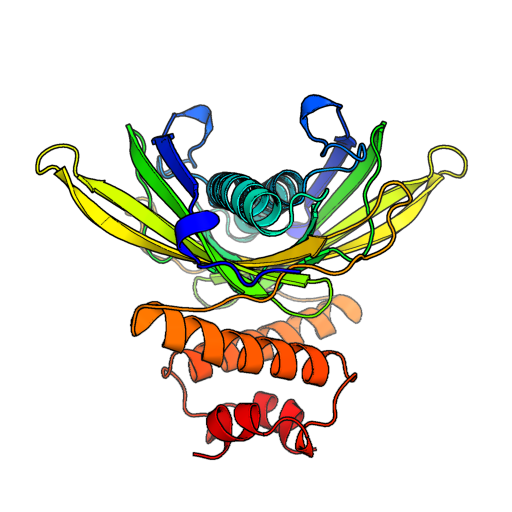 O . THR B 1 104 ? -15.555 -10.07 2.877 1 93.38 104 THR B O 1
ATOM 2123 N N . LYS B 1 105 ? -16.375 -9.664 0.755 1 94.94 105 LYS B N 1
ATOM 2124 C CA . LYS B 1 105 ? -15.117 -9.055 0.325 1 94.94 105 LYS B CA 1
ATOM 2125 C C . LYS B 1 105 ? -14.875 -7.73 1.045 1 94.94 105 LYS B C 1
ATOM 2127 O O . LYS B 1 105 ? -15.727 -6.84 1.029 1 94.94 105 LYS B O 1
ATOM 2132 N N . ALA B 1 106 ? -13.789 -7.648 1.722 1 94 106 ALA B N 1
ATOM 2133 C CA . ALA B 1 106 ? -13.422 -6.406 2.395 1 94 106 ALA B CA 1
ATOM 2134 C C . ALA B 1 106 ? -12.68 -5.469 1.444 1 94 106 ALA B C 1
ATOM 2136 O O . ALA B 1 106 ? -13.016 -4.285 1.349 1 94 106 ALA B O 1
ATOM 2137 N N . ASN B 1 107 ? -11.641 -5.898 0.782 1 94.06 107 ASN B N 1
ATOM 2138 C CA . ASN B 1 107 ? -10.898 -5.141 -0.215 1 94.06 107 ASN B CA 1
ATOM 2139 C C . ASN B 1 107 ? -10.031 -6.051 -1.083 1 94.06 107 ASN B C 1
ATOM 2141 O O . ASN B 1 107 ? -10.031 -7.27 -0.903 1 94.06 107 ASN B O 1
ATOM 2145 N N . GLU B 1 108 ? -9.461 -5.461 -2.111 1 95.69 108 GLU B N 1
ATOM 2146 C CA . GLU B 1 108 ? -8.508 -6.102 -3.012 1 95.69 108 GLU B CA 1
ATOM 2147 C C . GLU B 1 108 ? -7.211 -5.301 -3.105 1 95.69 108 GLU B C 1
ATOM 2149 O O . GLU B 1 108 ? -7.184 -4.113 -2.773 1 95.69 108 GLU B O 1
ATOM 2154 N N . ALA B 1 109 ? -6.266 -5.984 -3.521 1 96.69 109 ALA B N 1
ATOM 2155 C CA . ALA B 1 109 ? -4.98 -5.316 -3.713 1 96.69 109 ALA B CA 1
ATOM 2156 C C . ALA B 1 109 ? -4.148 -6.023 -4.777 1 96.69 109 ALA B C 1
ATOM 2158 O O . ALA B 1 109 ? -4.398 -7.188 -5.102 1 96.69 109 ALA B O 1
ATOM 2159 N N . ILE B 1 110 ? -3.248 -5.262 -5.324 1 97.06 110 ILE B N 1
ATOM 2160 C CA . ILE B 1 110 ? -2.301 -5.789 -6.301 1 97.06 110 ILE B CA 1
ATOM 2161 C C . ILE B 1 110 ? -0.877 -5.426 -5.883 1 97.06 110 ILE B C 1
ATOM 2163 O O . ILE B 1 110 ? -0.569 -4.254 -5.66 1 97.06 110 ILE B O 1
ATOM 2167 N N . TYR B 1 111 ? -0.104 -6.422 -5.699 1 97.94 111 TYR B N 1
ATOM 2168 C CA . TYR B 1 111 ? 1.311 -6.242 -5.387 1 97.94 111 TYR B CA 1
ATOM 2169 C C . TYR B 1 111 ? 2.188 -6.773 -6.516 1 97.94 111 TYR B C 1
ATOM 2171 O O . TYR B 1 111 ? 1.808 -7.719 -7.215 1 97.94 111 TYR B O 1
ATOM 2179 N N . THR B 1 112 ? 3.318 -6.172 -6.715 1 97.56 112 THR B N 1
ATOM 2180 C CA . THR B 1 112 ? 4.305 -6.664 -7.672 1 97.56 112 THR B CA 1
ATOM 2181 C C . THR B 1 112 ? 5.566 -7.133 -6.953 1 97.56 112 THR B C 1
ATOM 2183 O O . THR B 1 112 ? 6.09 -6.43 -6.086 1 97.56 112 THR B O 1
ATOM 2186 N N . PHE B 1 113 ? 5.973 -8.258 -7.301 1 97.94 113 PHE B N 1
ATOM 2187 C CA . PHE B 1 113 ? 7.191 -8.828 -6.75 1 97.94 113 PHE B CA 1
ATOM 2188 C C . PHE B 1 113 ? 8.211 -9.102 -7.852 1 97.94 113 PHE B C 1
ATOM 2190 O O . PHE B 1 113 ? 7.836 -9.383 -8.992 1 97.94 113 PHE B O 1
ATOM 2197 N N . VAL B 1 114 ? 9.438 -9.086 -7.477 1 97.62 114 VAL B N 1
ATOM 2198 C CA . VAL B 1 114 ? 10.523 -9.422 -8.383 1 97.62 114 VAL B CA 1
ATOM 2199 C C . VAL B 1 114 ? 11.328 -10.594 -7.816 1 97.62 114 VAL B C 1
ATOM 2201 O O . VAL B 1 114 ? 11.672 -10.602 -6.633 1 97.62 114 VAL B O 1
ATOM 2204 N N . ALA B 1 115 ? 11.523 -11.57 -8.648 1 97.88 115 ALA B N 1
ATOM 2205 C CA . ALA B 1 115 ? 12.383 -12.688 -8.266 1 97.88 115 ALA B CA 1
ATOM 2206 C C . ALA B 1 115 ? 13.859 -12.32 -8.406 1 97.88 115 ALA B C 1
ATOM 2208 O O . ALA B 1 115 ? 14.25 -11.664 -9.375 1 97.88 115 ALA B O 1
ATOM 2209 N N . VAL B 1 116 ? 14.625 -12.773 -7.41 1 96 116 VAL B N 1
ATOM 2210 C CA . VAL B 1 116 ? 16.047 -12.461 -7.449 1 96 116 VAL B CA 1
ATOM 2211 C C . VAL B 1 116 ? 16.859 -13.719 -7.156 1 96 116 VAL B C 1
ATOM 2213 O O . VAL B 1 116 ? 16.375 -14.656 -6.527 1 96 116 VAL B O 1
ATOM 2216 N N . ASP B 1 117 ? 18.062 -13.742 -7.68 1 93.25 117 ASP B N 1
ATOM 2217 C CA . ASP B 1 117 ? 18.984 -14.836 -7.355 1 93.25 117 ASP B CA 1
ATOM 2218 C C . ASP B 1 117 ? 19.719 -14.57 -6.043 1 93.25 117 ASP B C 1
ATOM 2220 O O . ASP B 1 117 ? 19.359 -13.656 -5.301 1 93.25 117 ASP B O 1
ATOM 2224 N N . ASP B 1 118 ? 20.734 -15.383 -5.777 1 87.62 118 ASP B N 1
ATOM 2225 C CA . ASP B 1 118 ? 21.422 -15.32 -4.492 1 87.62 118 ASP B CA 1
ATOM 2226 C C . ASP B 1 118 ? 22.219 -14.031 -4.359 1 87.62 118 ASP B C 1
ATOM 2228 O O . ASP B 1 118 ? 22.609 -13.641 -3.254 1 87.62 118 ASP B O 1
ATOM 2232 N N . THR B 1 119 ? 22.5 -13.375 -5.465 1 86.44 119 THR B N 1
ATOM 2233 C CA . THR B 1 119 ? 23.281 -12.141 -5.449 1 86.44 119 THR B CA 1
ATOM 2234 C C . THR B 1 119 ? 22.359 -10.922 -5.445 1 86.44 119 THR B C 1
ATOM 2236 O O . THR B 1 119 ? 22.828 -9.789 -5.387 1 86.44 119 THR B O 1
ATOM 2239 N N . GLY B 1 120 ? 21.078 -11.148 -5.523 1 88.19 120 GLY B N 1
ATOM 2240 C CA . GLY B 1 120 ? 20.125 -10.047 -5.516 1 88.19 120 GLY B CA 1
ATOM 2241 C C . GLY B 1 120 ? 19.781 -9.539 -6.902 1 88.19 120 GLY B C 1
ATOM 2242 O O . GLY B 1 120 ? 19.094 -8.531 -7.051 1 88.19 120 GLY B O 1
ATOM 2243 N N . LYS B 1 121 ? 20.203 -10.281 -7.887 1 93.31 121 LYS B N 1
ATOM 2244 C CA . LYS B 1 121 ? 19.922 -9.883 -9.266 1 93.31 121 LYS B CA 1
ATOM 2245 C C . LYS B 1 121 ? 18.609 -10.492 -9.758 1 93.31 121 LYS B C 1
ATOM 2247 O O . LYS B 1 121 ? 18.328 -11.672 -9.508 1 93.31 121 LYS B O 1
ATOM 2252 N N . PRO B 1 122 ? 17.891 -9.695 -10.438 1 96.75 122 PRO B N 1
ATOM 2253 C CA . PRO B 1 122 ? 16.625 -10.234 -10.969 1 96.75 122 PRO B CA 1
ATOM 2254 C C . PRO B 1 122 ? 16.828 -11.492 -11.812 1 96.75 122 PRO B C 1
ATOM 2256 O O . PRO B 1 122 ? 17.797 -11.586 -12.562 1 96.75 122 PRO B O 1
ATOM 2259 N N . THR B 1 123 ? 15.883 -12.398 -11.68 1 97.12 123 THR B N 1
ATOM 2260 C CA . THR B 1 123 ? 15.984 -13.672 -12.391 1 97.12 123 THR B CA 1
ATOM 2261 C C . THR B 1 123 ? 14.641 -14.055 -13.008 1 97.12 123 THR B C 1
ATOM 2263 O O . THR B 1 123 ? 13.594 -13.602 -12.547 1 97.12 123 THR B O 1
ATOM 2266 N N . GLU B 1 124 ? 14.68 -14.906 -13.984 1 97.69 124 GLU B N 1
ATOM 2267 C CA . GLU B 1 124 ? 13.492 -15.266 -14.75 1 97.69 124 GLU B CA 1
ATOM 2268 C C . GLU B 1 124 ? 12.508 -16.062 -13.898 1 97.69 124 GLU B C 1
ATOM 2270 O O . GLU B 1 124 ? 12.914 -16.781 -12.977 1 97.69 124 GLU B O 1
ATOM 2275 N N . VAL B 1 125 ? 11.227 -15.906 -14.234 1 98.38 125 VAL B N 1
ATOM 2276 C CA . VAL B 1 125 ? 10.172 -16.641 -13.555 1 98.38 125 VAL B CA 1
ATOM 2277 C C . VAL B 1 125 ? 9.344 -17.422 -14.57 1 98.38 125 VAL B C 1
ATOM 2279 O O . VAL B 1 125 ? 9.281 -17.062 -15.742 1 98.38 125 VAL B O 1
ATOM 2282 N N . PRO B 1 126 ? 8.727 -18.531 -14.141 1 98.44 126 PRO B N 1
ATOM 2283 C CA . PRO B 1 126 ? 7.879 -19.297 -15.055 1 98.44 126 PRO B CA 1
ATOM 2284 C C . PRO B 1 126 ? 6.715 -18.484 -15.602 1 98.44 126 PRO B C 1
ATOM 2286 O O . PRO B 1 126 ? 6.172 -17.625 -14.891 1 98.44 126 PRO B O 1
ATOM 2289 N N . PRO B 1 127 ? 6.375 -18.734 -16.812 1 98.31 127 PRO B N 1
ATOM 2290 C CA . PRO B 1 127 ? 5.168 -18.078 -17.328 1 98.31 127 PRO B CA 1
ATOM 2291 C C . PRO B 1 127 ? 3.898 -18.531 -16.609 1 98.31 127 PRO B C 1
ATOM 2293 O O . PRO B 1 127 ? 3.895 -19.594 -15.969 1 98.31 127 PRO B O 1
ATOM 2296 N N . LEU B 1 128 ? 2.883 -17.703 -16.656 1 98.44 128 LEU B N 1
ATOM 2297 C CA . LEU B 1 128 ? 1.597 -18.031 -16.047 1 98.44 128 LEU B CA 1
ATOM 2298 C C . LEU B 1 128 ? 0.573 -18.406 -17.125 1 98.44 128 LEU B C 1
ATOM 2300 O O . LEU B 1 128 ? 0.492 -17.75 -18.172 1 98.44 128 LEU B O 1
ATOM 2304 N N . LYS B 1 129 ? -0.158 -19.438 -16.844 1 98.31 129 LYS B N 1
ATOM 2305 C CA . LYS B 1 129 ? -1.261 -19.875 -17.703 1 98.31 129 LYS B CA 1
ATOM 2306 C C . LYS B 1 129 ? -2.592 -19.797 -16.953 1 98.31 129 LYS B C 1
ATOM 2308 O O . LYS B 1 129 ? -2.955 -20.734 -16.234 1 98.31 129 LYS B O 1
ATOM 2313 N N . PRO B 1 130 ? -3.287 -18.719 -17.172 1 97.88 130 PRO B N 1
ATOM 2314 C CA . PRO B 1 130 ? -4.582 -18.609 -16.5 1 97.88 130 PRO B CA 1
ATOM 2315 C C . PRO B 1 130 ? -5.594 -19.641 -17.016 1 97.88 130 PRO B C 1
ATOM 2317 O O . PRO B 1 130 ? -5.543 -20.031 -18.172 1 97.88 130 PRO B O 1
ATOM 2320 N N . GLU B 1 131 ? -6.516 -19.984 -16.172 1 97.88 131 GLU B N 1
ATOM 2321 C CA . GLU B 1 131 ? -7.457 -21.031 -16.531 1 97.88 131 GLU B CA 1
ATOM 2322 C C . GLU B 1 131 ? -8.891 -20.516 -16.562 1 97.88 131 GLU B C 1
ATOM 2324 O O . GLU B 1 131 ? -9.594 -20.672 -17.562 1 97.88 131 GLU B O 1
ATOM 2329 N N . THR B 1 132 ? -9.359 -19.891 -15.516 1 97.88 132 THR B N 1
ATOM 2330 C CA . THR B 1 132 ? -10.742 -19.422 -15.414 1 97.88 132 THR B CA 1
ATOM 2331 C C . THR B 1 132 ? -10.906 -18.078 -16.109 1 97.88 132 THR B C 1
ATOM 2333 O O . THR B 1 132 ? -9.922 -17.406 -16.406 1 97.88 132 THR B O 1
ATOM 2336 N N . ASP B 1 133 ? -12.086 -17.688 -16.375 1 97.62 133 ASP B N 1
ATOM 2337 C CA . ASP B 1 133 ? -12.375 -16.391 -17 1 97.62 133 ASP B CA 1
ATOM 2338 C C . ASP B 1 133 ? -11.867 -15.242 -16.141 1 97.62 133 ASP B C 1
ATOM 2340 O O . ASP B 1 133 ? -11.305 -14.273 -16.656 1 97.62 133 ASP B O 1
ATOM 2344 N N . LEU B 1 134 ? -12.109 -15.398 -14.891 1 96.94 134 LEU B N 1
ATOM 2345 C CA . LEU B 1 134 ? -11.641 -14.359 -13.969 1 96.94 134 LEU B CA 1
ATOM 2346 C C . LEU B 1 134 ? -10.117 -14.242 -14.031 1 96.94 134 LEU B C 1
ATOM 2348 O O . LEU B 1 134 ? -9.578 -13.133 -14.078 1 96.94 134 LEU B O 1
ATOM 2352 N N . GLU B 1 135 ? -9.492 -15.359 -14.023 1 97.44 135 GLU B N 1
ATOM 2353 C CA . GLU B 1 135 ? -8.031 -15.367 -14.078 1 97.44 135 GLU B CA 1
ATOM 2354 C C . GLU B 1 135 ? -7.535 -14.766 -15.391 1 97.44 135 GLU B C 1
ATOM 2356 O O . GLU B 1 135 ? -6.539 -14.039 -15.406 1 97.44 135 GLU B O 1
ATOM 2361 N N . LYS B 1 136 ? -8.172 -15.062 -16.484 1 97.62 136 LYS B N 1
ATOM 2362 C CA . LYS B 1 136 ? -7.801 -14.508 -17.781 1 97.62 136 LYS B CA 1
ATOM 2363 C C . LYS B 1 136 ? -7.98 -12.992 -17.797 1 97.62 136 LYS B C 1
ATOM 2365 O O . LYS B 1 136 ? -7.168 -12.273 -18.391 1 97.62 136 LYS B O 1
ATOM 2370 N N . GLU B 1 137 ? -9.008 -12.586 -17.219 1 96.62 137 GLU B N 1
ATOM 2371 C CA . GLU B 1 137 ? -9.242 -11.148 -17.109 1 96.62 137 GLU B CA 1
ATOM 2372 C C . GLU B 1 137 ? -8.133 -10.469 -16.312 1 96.62 137 GLU B C 1
ATOM 2374 O O . GLU B 1 137 ? -7.602 -9.438 -16.719 1 96.62 137 GLU B O 1
ATOM 2379 N N . ARG B 1 138 ? -7.836 -11.039 -15.148 1 96.62 138 ARG B N 1
ATOM 2380 C CA . ARG B 1 138 ? -6.777 -10.492 -14.297 1 96.62 138 ARG B CA 1
ATOM 2381 C C . ARG B 1 138 ? -5.434 -10.516 -15.023 1 96.62 138 ARG B C 1
ATOM 2383 O O . ARG B 1 138 ? -4.637 -9.586 -14.883 1 96.62 138 ARG B O 1
ATOM 2390 N N . TYR B 1 139 ? -5.223 -11.523 -15.797 1 97 139 TYR B N 1
ATOM 2391 C CA . TYR B 1 139 ? -4.004 -11.664 -16.578 1 97 139 TYR B CA 1
ATOM 2392 C C . TYR B 1 139 ? -3.867 -10.539 -17.594 1 97 139 TYR B C 1
ATOM 2394 O O . TYR B 1 139 ? -2.807 -9.914 -17.703 1 97 139 TYR B O 1
ATOM 2402 N N . ALA B 1 140 ? -4.918 -10.281 -18.281 1 94 140 ALA B N 1
ATOM 2403 C CA . ALA B 1 140 ? -4.918 -9.227 -19.281 1 94 140 ALA B CA 1
ATOM 2404 C C . ALA B 1 140 ? -4.773 -7.848 -18.641 1 94 140 ALA B C 1
ATOM 2406 O O . ALA B 1 140 ? -4.043 -6.992 -19.156 1 94 140 ALA B O 1
ATOM 2407 N N . ALA B 1 141 ? -5.438 -7.641 -17.547 1 92.81 141 ALA B N 1
ATOM 2408 C CA . ALA B 1 141 ? -5.406 -6.355 -16.859 1 92.81 141 ALA B CA 1
ATOM 2409 C C . ALA B 1 141 ? -4.012 -6.055 -16.328 1 92.81 141 ALA B C 1
ATOM 2411 O O . ALA B 1 141 ? -3.602 -4.895 -16.266 1 92.81 141 ALA B O 1
ATOM 2412 N N . ALA B 1 142 ? -3.354 -7.086 -15.93 1 94.31 142 ALA B N 1
ATOM 2413 C CA . ALA B 1 142 ? -2.008 -6.926 -15.391 1 94.31 142 ALA B CA 1
ATOM 2414 C C . ALA B 1 142 ? -1.07 -6.293 -16.406 1 94.31 142 ALA B C 1
ATOM 2416 O O . ALA B 1 142 ? -0.234 -5.457 -16.062 1 94.31 142 ALA B O 1
ATOM 2417 N N . LEU B 1 143 ? -1.183 -6.711 -17.625 1 91.5 143 LEU B N 1
ATOM 2418 C CA . LEU B 1 143 ? -0.347 -6.133 -18.672 1 91.5 143 LEU B CA 1
ATOM 2419 C C . LEU B 1 143 ? -0.644 -4.648 -18.844 1 91.5 143 LEU B C 1
ATOM 2421 O O . LEU B 1 143 ? 0.274 -3.842 -19 1 91.5 143 LEU B O 1
ATOM 2425 N N . ARG B 1 144 ? -1.913 -4.332 -18.781 1 86.75 144 ARG B N 1
ATOM 2426 C CA . ARG B 1 144 ? -2.322 -2.936 -18.906 1 86.75 144 ARG B CA 1
ATOM 2427 C C . ARG B 1 144 ? -1.73 -2.082 -17.797 1 86.75 144 ARG B C 1
ATOM 2429 O O . ARG B 1 144 ? -1.255 -0.972 -18.031 1 86.75 144 ARG B O 1
ATOM 2436 N N . ARG B 1 145 ? -1.812 -2.572 -16.578 1 87.19 145 ARG B N 1
ATOM 2437 C CA . ARG B 1 145 ? -1.275 -1.85 -15.438 1 87.19 145 ARG B CA 1
ATOM 2438 C C . ARG B 1 145 ? 0.231 -1.653 -15.57 1 87.19 145 ARG B C 1
ATOM 2440 O O . ARG B 1 145 ? 0.755 -0.59 -15.234 1 87.19 145 ARG B O 1
ATOM 2447 N N . LYS B 1 146 ? 0.921 -2.688 -16.031 1 86.62 146 LYS B N 1
ATOM 2448 C CA . LYS B 1 146 ? 2.367 -2.596 -16.219 1 86.62 146 LYS B CA 1
ATOM 2449 C C . LYS B 1 146 ? 2.723 -1.526 -17.25 1 86.62 146 LYS B C 1
ATOM 2451 O O . LYS B 1 146 ? 3.625 -0.718 -17.031 1 86.62 146 LYS B O 1
ATOM 2456 N N . GLN B 1 147 ? 2.033 -1.535 -18.266 1 82.75 147 GLN B N 1
ATOM 2457 C CA . GLN B 1 147 ? 2.285 -0.557 -19.328 1 82.75 147 GLN B CA 1
ATOM 2458 C C . GLN B 1 147 ? 2.037 0.864 -18.828 1 82.75 147 GLN B C 1
ATOM 2460 O O . GLN B 1 147 ? 2.816 1.773 -19.109 1 82.75 147 GLN B O 1
ATOM 2465 N N . LEU B 1 148 ? 0.927 0.999 -18.094 1 78.25 148 LEU B N 1
ATOM 2466 C CA . LEU B 1 148 ? 0.621 2.301 -17.516 1 78.25 148 LEU B CA 1
ATOM 2467 C C . LEU B 1 148 ? 1.746 2.762 -16.594 1 78.25 148 LEU 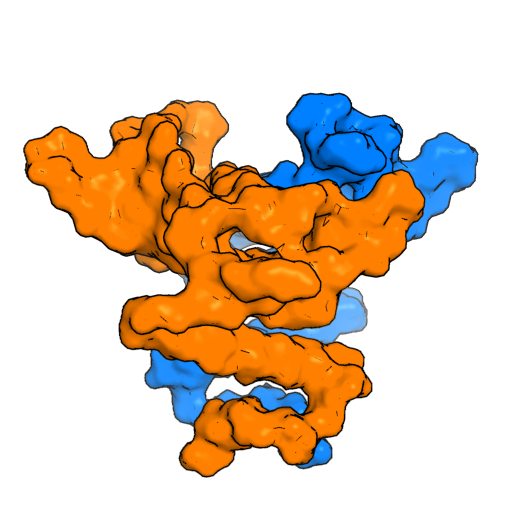B C 1
ATOM 2469 O O . LEU B 1 148 ? 2.148 3.926 -16.641 1 78.25 148 LEU B O 1
ATOM 2473 N N . SER B 1 149 ? 2.223 1.869 -15.766 1 78.56 149 SER B N 1
ATOM 2474 C CA . SER B 1 149 ? 3.287 2.215 -14.828 1 78.56 149 SER B CA 1
ATOM 2475 C C . SER B 1 149 ? 4.555 2.635 -15.562 1 78.56 149 SER B C 1
ATOM 2477 O O . SER B 1 149 ? 5.25 3.561 -15.133 1 78.56 149 SER B O 1
ATOM 2479 N N . LEU B 1 150 ? 4.805 2.043 -16.656 1 80.5 150 LEU B N 1
ATOM 2480 C CA . LEU B 1 150 ? 5.984 2.377 -17.453 1 80.5 150 LEU B CA 1
ATOM 2481 C C . LEU B 1 150 ? 5.836 3.746 -18.109 1 80.5 150 LEU B C 1
ATOM 2483 O O . LEU B 1 150 ? 6.801 4.512 -18.188 1 80.5 150 LEU B O 1
ATOM 2487 N N . VAL B 1 151 ? 4.699 4.055 -18.531 1 74.19 151 VAL B N 1
ATOM 2488 C CA . VAL B 1 151 ? 4.422 5.352 -19.141 1 74.19 151 VAL B CA 1
ATOM 2489 C C . VAL B 1 151 ? 4.586 6.461 -18.109 1 74.19 151 VAL B C 1
ATOM 2491 O O . VAL B 1 151 ? 5.227 7.477 -18.375 1 74.19 151 VAL B O 1
ATOM 2494 N N . LEU B 1 152 ? 4.008 6.203 -16.938 1 72.25 152 LEU B N 1
ATOM 2495 C CA . LEU B 1 152 ? 4.074 7.195 -15.875 1 72.25 152 LEU B CA 1
ATOM 2496 C C . LEU B 1 152 ? 5.516 7.406 -15.414 1 72.25 152 LEU B C 1
ATOM 2498 O O . LEU B 1 152 ? 5.887 8.508 -15.008 1 72.25 152 LEU B O 1
ATOM 2502 N N . ALA B 1 153 ? 6.297 6.387 -15.547 1 73.75 153 ALA B N 1
ATOM 2503 C CA . ALA B 1 153 ? 7.703 6.453 -15.156 1 73.75 153 ALA B CA 1
ATOM 2504 C C . ALA B 1 153 ? 8.555 7.039 -16.281 1 73.75 153 ALA B C 1
ATOM 2506 O O . ALA B 1 153 ? 9.758 7.254 -16.109 1 73.75 153 ALA B O 1
ATOM 2507 N N . GLY B 1 154 ? 7.875 7.371 -17.375 1 72.12 154 GLY B N 1
ATOM 2508 C CA . GLY B 1 154 ? 8.594 7.922 -18.516 1 72.12 154 GLY B CA 1
ATOM 2509 C C . GLY B 1 154 ? 9.375 6.879 -19.281 1 72.12 154 GLY B C 1
ATOM 2510 O O . GLY B 1 154 ? 10.266 7.219 -20.062 1 72.12 154 GLY B O 1
ATOM 2511 N N . LYS B 1 155 ? 9.078 5.688 -19.016 1 74.62 155 LYS B N 1
ATOM 2512 C CA . LYS B 1 155 ? 9.844 4.613 -19.641 1 74.62 155 LYS B CA 1
ATOM 2513 C C . LYS B 1 155 ? 9.125 4.055 -20.859 1 74.62 155 LYS B C 1
ATOM 2515 O O . LYS B 1 155 ? 9.641 3.162 -21.547 1 74.62 155 LYS B O 1
ATOM 2520 N N . MET B 1 156 ? 8 4.5 -21.109 1 70.12 156 MET B N 1
ATOM 2521 C CA . MET B 1 156 ? 7.191 4.094 -22.266 1 70.12 156 MET B CA 1
ATOM 2522 C C . MET B 1 156 ? 6.383 5.273 -22.797 1 70.12 156 MET B C 1
ATOM 2524 O O . MET B 1 156 ? 5.863 6.078 -22.031 1 70.12 156 MET B O 1
ATOM 2528 N N . SER B 1 157 ? 6.438 5.352 -24.078 1 70.81 157 SER B N 1
ATOM 2529 C CA . SER B 1 157 ? 5.633 6.41 -24.672 1 70.81 157 SER B CA 1
ATOM 2530 C C . SER B 1 157 ? 4.145 6.129 -24.531 1 70.81 157 SER B C 1
ATOM 2532 O O . SER B 1 157 ? 3.711 4.977 -24.625 1 70.81 157 SER B O 1
ATOM 2534 N N . PRO B 1 158 ? 3.424 7.176 -24.156 1 64.75 158 PRO B N 1
ATOM 2535 C CA . PRO B 1 158 ? 1.977 6.984 -24.047 1 64.75 158 PRO B CA 1
ATOM 2536 C C . PRO B 1 158 ? 1.367 6.344 -25.281 1 64.75 158 PRO B C 1
ATOM 2538 O O . PRO B 1 158 ? 0.392 5.594 -25.188 1 64.75 158 PRO B O 1
ATOM 2541 N N . ALA B 1 159 ? 1.834 6.773 -26.375 1 58.31 159 ALA B N 1
ATOM 2542 C CA . ALA B 1 159 ? 1.348 6.246 -27.656 1 58.31 159 ALA B CA 1
ATOM 2543 C C . ALA B 1 159 ? 1.549 4.734 -27.734 1 58.31 159 ALA B C 1
ATOM 2545 O O . ALA B 1 159 ? 0.793 4.039 -28.422 1 58.31 159 ALA B O 1
ATOM 2546 N N . ASP B 1 160 ? 2.473 4.262 -27.188 1 55.22 160 ASP B N 1
ATOM 2547 C CA . ASP B 1 160 ? 2.793 2.838 -27.203 1 55.22 160 ASP B CA 1
ATOM 2548 C C . ASP B 1 160 ? 1.999 2.078 -26.141 1 55.22 160 ASP B C 1
ATOM 2550 O O . ASP B 1 160 ? 1.987 0.845 -26.141 1 55.22 160 ASP B O 1
ATOM 2554 N N . ALA B 1 161 ? 1.466 2.906 -25.375 1 54.69 161 ALA B N 1
ATOM 2555 C CA . ALA B 1 161 ? 0.653 2.314 -24.312 1 54.69 161 ALA B CA 1
ATOM 2556 C C . ALA B 1 161 ? -0.794 2.137 -24.766 1 54.69 161 ALA B C 1
ATOM 2558 O O . ALA B 1 161 ? -1.625 3.027 -24.562 1 54.69 161 ALA B O 1
ATOM 2559 N N . THR B 1 162 ? -1.178 1.317 -25.562 1 47.75 162 THR B N 1
ATOM 2560 C CA . THR B 1 162 ? -2.465 1.074 -26.203 1 47.75 162 THR B CA 1
ATOM 2561 C C . THR B 1 162 ? -3.598 1.133 -25.188 1 47.75 162 THR B C 1
ATOM 2563 O O . THR B 1 162 ? -4.668 1.679 -25.469 1 47.75 162 THR B O 1
ATOM 2566 N N . GLU B 1 163 ? -3.385 0.521 -24.125 1 44.78 163 GLU B N 1
ATOM 2567 C CA . GLU B 1 163 ? -4.488 0.284 -23.203 1 44.78 163 GLU B CA 1
ATOM 2568 C C . GLU B 1 163 ? -4.805 1.535 -22.391 1 44.78 163 GLU B C 1
ATOM 2570 O O . GLU B 1 163 ? -5.941 1.731 -21.969 1 44.78 163 GLU B O 1
ATOM 2575 N N . LEU B 1 164 ? -3.803 2.262 -22.047 1 46.38 164 LEU B N 1
ATOM 2576 C CA . LEU B 1 164 ? -4.066 3.51 -21.344 1 46.38 164 LEU B CA 1
ATOM 2577 C C . LEU B 1 164 ? -4.996 4.406 -22.156 1 46.38 164 LEU B C 1
ATOM 2579 O O . LEU B 1 164 ? -5.801 5.148 -21.578 1 46.38 164 LEU B O 1
ATOM 2583 N N . LYS B 1 165 ? -4.824 4.426 -23.562 1 43.44 165 LYS B N 1
ATOM 2584 C CA . LYS B 1 165 ? -5.758 5.141 -24.438 1 43.44 165 LYS B CA 1
ATOM 2585 C C . LYS B 1 165 ? -7.203 4.82 -24.062 1 43.44 165 LYS B C 1
ATOM 2587 O O . LYS B 1 165 ? -8.078 5.688 -24.141 1 43.44 165 LYS B O 1
ATOM 2592 N N . ALA B 1 166 ? -7.449 3.643 -23.75 1 42.25 166 ALA B N 1
ATOM 2593 C CA . ALA B 1 166 ? -8.844 3.271 -23.5 1 42.25 166 ALA B CA 1
ATOM 2594 C C . ALA B 1 166 ? -9.398 4.016 -22.297 1 42.25 166 ALA B C 1
ATOM 2596 O O . ALA B 1 166 ? -10.609 4.227 -22.188 1 42.25 166 ALA B O 1
ATOM 2597 N N . LEU B 1 167 ? -8.648 4.137 -21.297 1 39.62 167 LEU B N 1
ATOM 2598 C CA . LEU B 1 167 ? -9.148 4.859 -20.141 1 39.62 167 LEU B CA 1
ATOM 2599 C C . LEU B 1 167 ? -9.414 6.32 -20.469 1 39.62 167 LEU B C 1
ATOM 2601 O O . LEU B 1 167 ? -10.266 6.961 -19.859 1 39.62 167 LEU B O 1
ATOM 2605 N N . PHE B 1 168 ? -8.719 6.824 -21.344 1 39.06 168 PHE B N 1
ATOM 2606 C CA . PHE B 1 168 ? -8.852 8.25 -21.625 1 39.06 168 PHE B CA 1
ATOM 2607 C C . PHE B 1 168 ? -9.547 8.477 -22.953 1 39.06 168 PHE B C 1
ATOM 2609 O O . PHE B 1 168 ? -9.969 9.602 -23.266 1 39.06 168 PHE B O 1
ATOM 2616 N N . THR B 1 169 ? -9.312 7.699 -23.875 1 35.5 169 THR B N 1
ATOM 2617 C CA . THR B 1 169 ? -9.836 8.039 -25.203 1 35.5 169 THR B CA 1
ATOM 2618 C C . THR B 1 169 ? -11.289 7.594 -25.328 1 35.5 169 THR B C 1
ATOM 2620 O O . THR B 1 169 ? -11.914 7.797 -26.375 1 35.5 169 THR B O 1
ATOM 2623 N N . SER B 1 170 ? -11.906 6.883 -24.312 1 31.42 170 SER B N 1
ATOM 2624 C CA . SER B 1 170 ? -13.242 6.734 -24.859 1 31.42 170 SER B CA 1
ATOM 2625 C C . SER B 1 170 ? -14.031 8.039 -24.781 1 31.42 170 SER B C 1
ATOM 2627 O O . SER B 1 170 ? -13.938 8.758 -23.781 1 31.42 170 SER B O 1
#

Sequence (340 aa):
MRAKTPSESRTVMTDLVLPSETNPLNNLFGGELLARMDRAASIAARRHSRRITVTASVNHVAFNRAVPLGSVVTVEAAVSRSFKTSMEIFIDV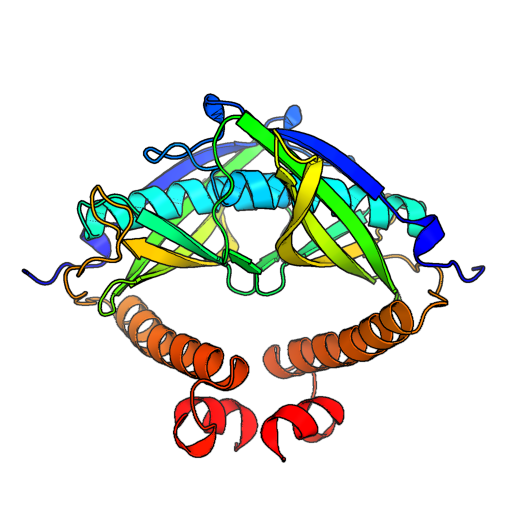WIEDRFTGERTKANEAIYTFVAVDDTGKPTEVPPLKPETDLEKERYAAALRRKQLSLVLAGKMSPADATELKALFTSMRAKTPSESRTVMTDLVLPSETNPLNNLFGGELLARMDRAASIAARRHSRRITVTASVNHVAFNRAVPLGSVVTVEAAVSRSFKTSMEIFIDVWIEDRFTGERTKANEAIYTFVAVDDTGKPTEVPPLKPETDLEKERYAAALRRKQLSLVLAGKMSPADATELKALFTS

Organism: Allomuricauda ruestringensis (strain DSM 13258 / CIP 107369 / LMG 19739 / B1) (NCBI:txid886377)

Foldseek 3Di:
DAAAEQVQLKFKDKDAAAQVQADPVQFGDPVVVVVVQVVRQQSSVCSQFVAHKDWDDKDDWDQDATHHHGWMKMKIKTFLWFDFFKTKIKIWMWTADPPPRDIDTRIIIITMMGGAHPVRHGGGTHGYDYDDPVSVVSHVVVVLVVLVVCVVVVNDPPVVSVNVCVVPVD/DAAAEQVQLKFKDKDAAAQVQADPVQFGDPVVVVVVQVVRQQSSVCSFFVAHKDWDDWDDWDQDATHHHGWMKMKIKTFLWFDFFKTKIKIWMWTADPPPRDIDTRIIIITMMGGAHPVRHGGGTHGYDYDDPVSVVSHVVVVLVVLVVCVVVVNDPPVVSVNVCVVPVD